Protein AF-A0A7R9EHD2-F1 (afdb_monomer_lite)

Radius of gyration: 23.53 Å; chains: 1; bounding box: 70×41×65 Å

Foldseek 3Di:
DLCPPQQLCACLDPPFRLLDALAVVVCVVCVVVVNNGPNVCCVPPHRRTPLVCLLQQWDNPVQVVCCVVVVDNDDTDRDPVSNVVRVVVSVVSSVVSVVLSVLVVVQLVCLAVQHLDDDPQLPLQAAPDFQKTKFDKDWDAPVRLCVDPQCVVCVVVVVADNSWTWIWIWIDFDPKIKIWIWTHDSSPPVAPIQIWIWIDDPDIDGVVRAVLNVVLRCCLRPVLCSSCVSPPPCCSSNSVSSSVSLSSLSVLLLLLLVVVVVPHDPSNDDDAAEDHQADDPSRYGQSRWDSPPNIYTGGD

Organism: NCBI:txid170555

pLDDT: mean 89.03, std 8.59, range [55.44, 98.5]

Sequence (300 aa):
DLIAPSKLLSGLFAHDLGLDSPNVANNYQLQHLGLNCFSSYISELGVPYIWVQRVAGLDFMGARTAEIMDGKSDSVEPKTSVSQASVESVMRAVRQRLKARIALCKQVQALENGSVVLPHNQRSLFPCKSSSSLSGWQRLTWEEYQAYPHTQPFVREEAVGRGDIFYSMVVSRGTAKLLVLLAVKCDYPCTPSVYCLHLNWNGEHHAGNNDAVRDMEREMNVYWMELVKDLGHGWGSSLLVAQMNKLMSCLDLYLEAAGSTGIAPAEFSRERIFFKPVRGRNRCRPYKFLHVSGGIFTQR

Secondary structure (DSSP, 8-state):
-TT-TTTTTTTSSTT--S-S-SSHHHHHHHHHTT---GGGTHHHH----HHHHHHTT--HHHHHHHHHHH---------HHHHHHHHHHHHHHHHHHHHHHHHHHHHHHHHHTT--PPPGGGGGGS-S----EEEEEEEE-HHHHHHSGGGHHHHHTTSS-TTSEEEEEEEEETTEEEEEEEEE-TTTTSSPPEEEEEEESSSEEETTT-HHHHHHHHHHHTSGGGGTGGGTT-GGGTHHHHHHHHHHHHHHHHHHHHHTTT-S-GGG---S-BS-S-BTTTTB---EEE-STT-EEE--

InterPro domains:
  IPR019163 THO complex, subunit 5 [PF09766] (2-60)
  IPR019163 THO complex, subunit 5 [PTHR13375] (4-298)

Structure (mmCIF, N/CA/C/O backbone):
data_AF-A0A7R9EHD2-F1
#
_entry.id   AF-A0A7R9EHD2-F1
#
loop_
_atom_site.group_PDB
_atom_site.id
_atom_site.type_symbol
_atom_site.label_atom_id
_atom_site.label_alt_id
_atom_site.label_comp_id
_atom_site.label_asym_id
_atom_site.label_entity_id
_atom_site.label_seq_id
_atom_site.pdbx_PDB_ins_code
_atom_site.Cartn_x
_atom_site.Cartn_y
_atom_site.Cartn_z
_atom_site.occupancy
_atom_site.B_iso_or_equiv
_atom_site.auth_seq_id
_atom_site.auth_comp_id
_atom_site.auth_asym_id
_atom_site.auth_atom_id
_atom_site.pdbx_PDB_model_num
ATOM 1 N N . ASP A 1 1 ? -8.914 11.490 4.141 1.00 63.06 1 ASP A N 1
ATOM 2 C CA . ASP A 1 1 ? -9.187 10.122 4.642 1.00 63.06 1 ASP A CA 1
ATOM 3 C C . ASP A 1 1 ? -8.171 9.504 5.588 1.00 63.06 1 ASP A C 1
ATOM 5 O O . ASP A 1 1 ? -8.612 8.851 6.522 1.00 63.06 1 ASP A O 1
ATOM 9 N N . LEU A 1 2 ? -6.853 9.688 5.424 1.00 82.56 2 LEU A N 1
ATOM 10 C CA . LEU A 1 2 ? -5.854 9.062 6.319 1.00 82.56 2 LEU A CA 1
ATOM 11 C C . LEU A 1 2 ? -6.070 9.365 7.815 1.00 82.56 2 LEU A C 1
ATOM 13 O O . LEU A 1 2 ? -5.775 8.535 8.673 1.00 82.56 2 LEU A O 1
ATOM 17 N N . ILE A 1 3 ? -6.610 10.550 8.104 1.00 86.06 3 ILE A N 1
ATOM 18 C CA . ILE A 1 3 ? -6.980 11.028 9.441 1.00 86.06 3 ILE A CA 1
ATOM 19 C C . ILE A 1 3 ? -8.485 11.315 9.567 1.00 86.06 3 ILE A C 1
ATOM 21 O O . ILE A 1 3 ? -8.896 12.062 10.448 1.00 86.06 3 ILE A O 1
ATOM 25 N N . ALA A 1 4 ? -9.314 10.764 8.671 1.00 85.12 4 ALA A N 1
ATOM 26 C CA . ALA A 1 4 ? -10.759 10.960 8.755 1.00 85.12 4 ALA A CA 1
ATOM 27 C C . ALA A 1 4 ? -11.299 10.306 10.040 1.00 85.12 4 ALA A C 1
ATOM 29 O O . ALA A 1 4 ? -11.029 9.118 10.254 1.00 85.12 4 ALA A O 1
ATOM 30 N N . PRO A 1 5 ? -12.078 11.028 10.871 1.00 82.94 5 PRO A N 1
ATOM 31 C CA . PRO A 1 5 ? -12.550 10.516 12.159 1.00 82.94 5 PRO A CA 1
ATOM 32 C C . PRO A 1 5 ? -13.279 9.173 12.052 1.00 82.94 5 PRO A C 1
ATOM 34 O O . PRO A 1 5 ? -13.057 8.284 12.867 1.00 82.94 5 PRO A O 1
ATOM 37 N N . SER A 1 6 ? -14.072 8.993 10.993 1.00 82.50 6 SER A N 1
ATOM 38 C CA . SER A 1 6 ? -14.878 7.791 10.759 1.00 82.50 6 SER A CA 1
ATOM 39 C C . SER A 1 6 ? -14.065 6.518 10.503 1.00 82.50 6 SER A C 1
ATOM 41 O O . SER A 1 6 ? -14.559 5.427 10.762 1.00 82.50 6 SER A O 1
ATOM 43 N N . LYS A 1 7 ? -12.822 6.629 10.014 1.00 83.19 7 LYS A N 1
ATOM 44 C CA . LYS A 1 7 ? -11.990 5.476 9.609 1.00 83.19 7 LYS A CA 1
ATOM 45 C C . LYS A 1 7 ? -10.657 5.378 10.352 1.00 83.19 7 LYS A C 1
ATOM 47 O O . LYS A 1 7 ? -9.921 4.408 10.178 1.00 83.19 7 LYS A O 1
ATOM 52 N N . LEU A 1 8 ? -10.331 6.358 11.194 1.00 89.88 8 LEU A N 1
ATOM 53 C CA . LEU A 1 8 ? -9.036 6.461 11.871 1.00 89.88 8 LEU A CA 1
ATOM 54 C C . LEU A 1 8 ? -8.696 5.219 12.713 1.00 89.88 8 LEU A C 1
ATOM 56 O O . LEU A 1 8 ? -7.561 4.729 12.685 1.00 89.88 8 LEU A O 1
ATOM 60 N N . LEU A 1 9 ? -9.695 4.708 13.436 1.00 92.19 9 LEU A N 1
ATOM 61 C CA . LEU A 1 9 ? -9.568 3.576 14.357 1.00 92.19 9 LEU A CA 1
ATOM 62 C C . LEU A 1 9 ? -10.072 2.251 13.768 1.00 92.19 9 LEU A C 1
ATOM 64 O O . LEU A 1 9 ? -10.056 1.239 14.463 1.00 92.19 9 LEU A O 1
ATOM 68 N N . SER A 1 10 ? -10.459 2.232 12.489 1.00 89.94 10 SER A N 1
ATOM 69 C CA . SER A 1 10 ? -10.877 1.001 11.812 1.00 89.94 10 SER A CA 1
ATOM 70 C C . SER A 1 10 ? -9.731 -0.008 11.791 1.00 89.94 10 SER A C 1
ATOM 72 O O . SER A 1 10 ? -8.587 0.364 11.512 1.00 89.94 10 SER A O 1
ATOM 74 N N . GLY A 1 11 ? -10.017 -1.275 12.100 1.00 89.56 11 GLY A N 1
ATOM 75 C CA . GLY A 1 11 ? -9.007 -2.332 12.130 1.00 89.56 11 GLY A CA 1
ATOM 76 C C . GLY A 1 11 ? -7.915 -2.085 13.170 1.00 89.56 11 GLY A C 1
ATOM 77 O O . GLY A 1 11 ? -6.749 -2.369 12.909 1.00 89.56 11 GLY A O 1
ATOM 78 N N . LEU A 1 12 ? -8.234 -1.453 14.311 1.00 92.88 12 LEU A N 1
ATOM 79 C CA . LEU A 1 12 ? -7.286 -1.289 15.425 1.00 92.88 12 LEU A CA 1
ATOM 80 C C . LEU A 1 12 ? -6.799 -2.646 15.950 1.00 92.88 12 LEU A C 1
ATOM 82 O O . LEU A 1 12 ? -5.623 -2.798 16.275 1.00 92.88 12 LEU A O 1
ATOM 86 N N . PHE A 1 13 ? -7.710 -3.616 15.973 1.00 91.56 13 PHE A N 1
ATOM 87 C CA . PHE A 1 13 ? -7.449 -5.026 16.219 1.00 91.56 13 PHE A CA 1
ATOM 88 C C . PHE A 1 13 ? -7.898 -5.842 15.004 1.00 91.56 13 PHE A C 1
ATOM 90 O O . PHE A 1 13 ? -8.737 -5.393 14.217 1.00 91.56 13 PHE A O 1
ATOM 97 N N . ALA A 1 14 ? -7.321 -7.033 14.843 1.00 86.25 14 ALA A N 1
ATOM 98 C CA . ALA A 1 14 ? -7.655 -7.925 13.739 1.00 86.25 14 ALA A CA 1
ATOM 99 C C . ALA A 1 14 ? -9.161 -8.231 13.720 1.00 86.25 14 ALA A C 1
ATOM 101 O O . ALA A 1 14 ? -9.759 -8.478 14.766 1.00 86.25 14 ALA A O 1
ATOM 102 N N . HIS A 1 15 ? -9.749 -8.211 12.523 1.00 82.81 15 HIS A N 1
ATOM 103 C CA . HIS A 1 15 ? -11.169 -8.489 12.271 1.00 82.81 15 HIS A CA 1
ATOM 104 C C . HIS A 1 15 ? -12.179 -7.525 12.930 1.00 82.81 15 HIS A C 1
ATOM 106 O O . HIS A 1 15 ? -13.378 -7.767 12.848 1.00 82.81 15 HIS A O 1
ATOM 112 N N . ASP A 1 16 ? -11.740 -6.405 13.516 1.00 88.44 16 ASP A N 1
ATOM 113 C CA . ASP A 1 16 ? -12.628 -5.396 14.111 1.00 88.44 16 ASP A CA 1
ATOM 114 C C . ASP A 1 16 ? -12.733 -4.150 13.213 1.00 88.44 16 ASP A C 1
ATOM 116 O O . ASP A 1 16 ? -12.066 -3.127 13.412 1.00 88.44 16 ASP A O 1
ATOM 120 N N . LEU A 1 17 ? -13.550 -4.262 12.161 1.00 86.19 17 LEU A N 1
ATOM 121 C CA . LEU A 1 17 ? -13.869 -3.156 11.246 1.00 86.19 17 LEU A CA 1
ATOM 122 C C . LEU A 1 17 ? -15.064 -2.319 11.723 1.00 86.19 17 LEU A C 1
ATOM 124 O O . LEU A 1 17 ? -15.327 -1.262 11.155 1.00 86.19 17 LEU A O 1
ATOM 128 N N . GLY A 1 18 ? -15.780 -2.789 12.751 1.00 86.81 18 GLY A N 1
ATOM 129 C CA . GLY A 1 18 ? -16.959 -2.118 13.293 1.00 86.81 18 GLY A CA 1
ATOM 130 C C . GLY A 1 18 ? -18.134 -2.020 12.316 1.00 86.81 18 GLY A C 1
ATOM 131 O O . GLY A 1 18 ? -18.920 -1.086 12.408 1.00 86.81 18 GLY A O 1
ATOM 132 N N . LEU A 1 19 ? -18.239 -2.946 11.359 1.00 84.50 19 LEU A N 1
ATOM 133 C CA . LEU A 1 19 ? -19.345 -2.989 10.393 1.00 84.50 19 LEU A CA 1
ATOM 134 C C . LEU A 1 19 ? -20.565 -3.754 10.920 1.00 84.50 19 LEU A C 1
ATOM 136 O O . LEU A 1 19 ? -21.682 -3.484 10.487 1.00 84.50 19 LEU A O 1
ATOM 140 N N . ASP A 1 20 ? -20.345 -4.654 11.877 1.00 84.56 20 ASP A N 1
ATOM 141 C CA . ASP A 1 20 ? -21.358 -5.531 12.453 1.00 84.56 20 ASP A CA 1
ATOM 142 C C . ASP A 1 20 ? -21.569 -5.229 13.938 1.00 84.56 20 ASP A C 1
ATOM 144 O O . ASP A 1 20 ? -20.685 -4.707 14.623 1.00 84.56 20 ASP A O 1
ATOM 148 N N . SER A 1 21 ? -22.744 -5.589 14.458 1.00 86.56 21 SER A N 1
ATOM 149 C CA . SER A 1 21 ? -23.018 -5.462 15.886 1.00 86.56 21 SER A CA 1
ATOM 150 C C . SER A 1 21 ? -22.242 -6.518 16.691 1.00 86.56 21 SER A C 1
ATOM 152 O O . SER A 1 21 ? -22.378 -7.709 16.401 1.00 86.56 21 SER A O 1
ATOM 154 N N . PRO A 1 22 ? -21.494 -6.137 17.748 1.00 86.38 22 PRO A N 1
ATOM 155 C CA . PRO A 1 22 ? -20.817 -7.097 18.626 1.00 86.38 22 PRO A CA 1
ATOM 156 C C . PRO A 1 22 ? -21.773 -8.064 19.339 1.00 86.38 22 PRO A C 1
ATOM 158 O O . PRO A 1 22 ? -21.386 -9.178 19.687 1.00 86.38 22 PRO A O 1
ATOM 161 N N . ASN A 1 23 ? -23.023 -7.642 19.558 1.00 86.56 23 ASN A N 1
ATOM 162 C CA . ASN A 1 23 ? -24.074 -8.480 20.114 1.00 86.56 23 ASN A CA 1
ATOM 163 C C . ASN A 1 23 ? -24.963 -9.024 18.991 1.00 86.56 23 ASN A C 1
ATOM 165 O O . ASN A 1 23 ? -25.725 -8.284 18.370 1.00 86.56 23 ASN A O 1
ATOM 169 N N . VAL A 1 24 ? -24.932 -10.337 18.777 1.00 79.88 24 VAL A N 1
ATOM 170 C CA . VAL A 1 24 ? -25.720 -10.978 17.715 1.00 79.88 24 VAL A CA 1
ATOM 171 C C . VAL A 1 24 ? -27.225 -10.933 17.979 1.00 79.88 24 VAL A C 1
ATOM 173 O O . VAL A 1 24 ? -27.994 -10.955 17.020 1.00 79.88 24 VAL A O 1
ATOM 176 N N . ALA A 1 25 ? -27.670 -10.777 19.231 1.00 82.25 25 ALA A N 1
ATOM 177 C CA . ALA A 1 25 ? -29.088 -10.565 19.528 1.00 82.25 25 ALA A CA 1
ATOM 178 C C . ALA A 1 25 ? -29.636 -9.297 18.847 1.00 82.25 25 ALA A C 1
ATOM 180 O O . ALA A 1 25 ? -30.787 -9.284 18.407 1.00 82.25 25 ALA A O 1
ATOM 181 N N . ASN A 1 26 ? -28.796 -8.270 18.665 1.00 84.56 26 ASN A N 1
ATOM 182 C CA . ASN A 1 26 ? -29.194 -7.040 17.985 1.00 84.56 26 ASN A CA 1
ATOM 183 C C . ASN A 1 26 ? -29.557 -7.298 16.520 1.00 84.56 26 ASN A C 1
ATOM 185 O O . ASN A 1 26 ? -30.489 -6.680 16.021 1.00 84.56 26 ASN A O 1
ATOM 189 N N . ASN A 1 27 ? -28.889 -8.234 15.834 1.00 81.44 27 ASN A N 1
ATOM 190 C CA . ASN A 1 27 ? -29.231 -8.560 14.445 1.00 81.44 27 ASN A CA 1
ATOM 191 C C . ASN A 1 27 ? -30.672 -9.080 14.339 1.00 81.44 27 ASN A C 1
ATOM 193 O O . ASN A 1 27 ? -31.413 -8.650 13.460 1.00 81.44 27 ASN A O 1
ATOM 197 N N . TYR A 1 28 ? -31.093 -9.939 15.272 1.00 82.25 28 TYR A N 1
ATOM 198 C CA . TYR A 1 28 ? -32.465 -10.451 15.317 1.00 82.25 28 TYR A CA 1
ATOM 199 C C . TYR A 1 28 ? -33.479 -9.365 15.691 1.00 82.25 28 TYR A C 1
ATOM 201 O O . TYR A 1 28 ? -34.537 -9.272 15.072 1.00 82.25 28 TYR A O 1
ATOM 209 N N . GLN A 1 29 ? -33.157 -8.519 16.672 1.00 84.75 29 GLN A N 1
ATOM 210 C CA . GLN A 1 29 ? -34.034 -7.421 17.093 1.00 84.75 29 GLN A CA 1
ATOM 211 C C . GLN A 1 29 ? -34.236 -6.386 15.979 1.00 84.75 29 GLN A C 1
ATOM 213 O O . GLN A 1 29 ? -35.358 -5.949 15.737 1.00 84.75 29 GLN A O 1
ATOM 218 N N . LEU A 1 30 ? -33.166 -6.029 15.267 1.00 83.88 30 LEU A N 1
ATOM 219 C CA . LEU A 1 30 ? -33.219 -5.096 14.143 1.00 83.88 30 LEU A CA 1
ATOM 220 C C . LEU A 1 30 ? -34.047 -5.664 12.988 1.00 83.88 30 LEU A C 1
ATOM 222 O O . LEU A 1 30 ? -34.927 -4.973 12.482 1.00 83.88 30 LEU A O 1
ATOM 226 N N . GLN A 1 31 ? -33.844 -6.939 12.638 1.00 84.19 31 GLN A N 1
ATOM 227 C CA . GLN A 1 31 ? -34.661 -7.621 11.629 1.00 84.19 31 GLN A CA 1
ATOM 228 C C . GLN A 1 31 ? -36.142 -7.668 12.020 1.00 84.19 31 GLN A C 1
ATOM 230 O O . GLN A 1 31 ? -37.002 -7.415 11.180 1.00 84.19 31 GLN A O 1
ATOM 235 N N . HIS A 1 32 ? -36.451 -7.934 13.293 1.00 84.31 32 HIS A N 1
ATOM 236 C CA . HIS A 1 32 ? -37.829 -7.942 13.787 1.00 84.31 32 HIS A CA 1
ATOM 237 C C . HIS A 1 32 ? -38.514 -6.573 13.649 1.00 84.31 32 HIS A C 1
ATOM 239 O O . HIS A 1 32 ? -39.709 -6.501 13.378 1.00 84.31 32 HIS A O 1
ATOM 245 N N . LEU A 1 33 ? -37.751 -5.486 13.785 1.00 85.12 33 LEU A N 1
ATOM 246 C CA . LEU A 1 33 ? -38.221 -4.109 13.612 1.00 85.12 33 LEU A CA 1
ATOM 247 C C . LEU A 1 33 ? -38.185 -3.625 12.148 1.00 85.12 33 LEU A C 1
ATOM 249 O O . LEU A 1 33 ? -38.472 -2.458 11.887 1.00 85.12 33 LEU A O 1
ATOM 253 N N . GLY A 1 34 ? -37.827 -4.488 11.189 1.00 82.75 34 GLY A N 1
ATOM 254 C CA . GLY A 1 34 ? -37.701 -4.135 9.769 1.00 82.75 34 GLY A CA 1
ATOM 255 C C . GLY A 1 34 ? -36.472 -3.277 9.433 1.00 82.75 34 GLY A C 1
ATOM 256 O O . GLY A 1 34 ? -36.389 -2.706 8.345 1.00 82.75 34 GLY A O 1
ATOM 257 N N . LEU A 1 35 ? -35.511 -3.171 10.355 1.00 80.00 35 LEU A N 1
ATOM 258 C CA . LEU A 1 35 ? -34.263 -2.430 10.189 1.00 80.00 35 LEU A CA 1
ATOM 259 C C . LEU A 1 35 ? -33.201 -3.376 9.622 1.00 80.00 35 LEU A C 1
ATOM 261 O O . LEU A 1 35 ? -32.475 -4.054 10.343 1.00 80.00 35 LEU A O 1
ATOM 265 N N . ASN A 1 36 ? -33.126 -3.449 8.296 1.00 69.25 36 ASN A N 1
ATOM 266 C CA . ASN A 1 36 ? -32.389 -4.527 7.628 1.00 69.25 36 ASN A CA 1
ATOM 267 C C . ASN A 1 36 ? -30.876 -4.283 7.505 1.00 69.25 36 ASN A C 1
ATOM 269 O O . ASN A 1 36 ? -30.133 -5.212 7.198 1.00 69.25 36 ASN A O 1
ATOM 273 N N . CYS A 1 37 ? -30.401 -3.048 7.703 1.00 70.12 37 CYS A N 1
ATOM 274 C CA . CYS A 1 37 ? -29.012 -2.685 7.430 1.00 70.12 37 CYS A CA 1
ATOM 275 C C . CYS A 1 37 ? -28.394 -1.920 8.604 1.00 70.12 37 CYS A C 1
ATOM 277 O O . CYS A 1 37 ? -28.513 -0.706 8.697 1.00 70.12 37 CYS A O 1
ATOM 279 N N . PHE A 1 38 ? -27.692 -2.619 9.499 1.00 75.88 38 PHE A N 1
ATOM 280 C CA . PHE A 1 38 ? -27.007 -1.982 10.631 1.00 75.88 38 PHE A CA 1
ATOM 281 C C . PHE A 1 38 ? -26.033 -0.875 10.179 1.00 75.88 38 PHE A C 1
ATOM 283 O O . PHE A 1 38 ? -25.945 0.186 10.799 1.00 75.88 38 PHE A O 1
ATOM 290 N N . SER A 1 39 ? -25.357 -1.077 9.042 1.00 75.31 39 SER A N 1
ATOM 291 C CA . SER A 1 39 ? -24.365 -0.134 8.529 1.00 75.31 39 SER A CA 1
ATOM 292 C C . SER A 1 39 ? -24.917 1.239 8.143 1.00 75.31 39 SER A C 1
ATOM 294 O O . SER A 1 39 ? -24.139 2.190 8.114 1.00 75.31 39 SER A O 1
ATOM 296 N N . SER A 1 40 ? -26.224 1.384 7.878 1.00 79.44 40 SER A N 1
ATOM 297 C CA . SER A 1 40 ? -26.805 2.703 7.579 1.00 79.44 40 SER A CA 1
ATOM 298 C C . SER A 1 40 ? -26.813 3.636 8.791 1.00 79.44 40 SER A C 1
ATOM 300 O O . SER A 1 40 ? -26.826 4.847 8.615 1.00 79.44 40 SER A O 1
ATOM 302 N N . TYR A 1 41 ? -26.762 3.092 10.010 1.00 82.19 41 TYR A N 1
ATOM 303 C CA . TYR A 1 41 ? -26.805 3.877 11.247 1.00 82.19 41 TYR A CA 1
ATOM 304 C C . TYR A 1 41 ? -25.418 4.241 11.784 1.00 82.19 41 TYR A C 1
ATOM 306 O O . TYR A 1 41 ? -25.295 5.122 12.633 1.00 82.19 41 TYR A O 1
ATOM 314 N N . ILE A 1 42 ? -24.358 3.604 11.277 1.00 85.00 42 ILE A N 1
ATOM 315 C CA . ILE A 1 42 ? -22.981 3.815 11.750 1.00 85.00 42 ILE A CA 1
ATOM 316 C C . ILE A 1 42 ? -22.535 5.270 11.560 1.00 85.00 42 ILE A C 1
ATOM 318 O O . ILE A 1 42 ? -21.832 5.819 12.408 1.00 85.00 42 ILE A O 1
ATOM 322 N N . SER A 1 43 ? -22.939 5.915 10.461 1.00 81.25 43 SER A N 1
ATOM 323 C CA . SER A 1 43 ? -22.581 7.313 10.193 1.00 81.25 43 SER A CA 1
ATOM 324 C C . SER A 1 43 ? -23.192 8.298 11.189 1.00 81.25 43 SER A C 1
ATOM 326 O O . SER A 1 43 ? -22.620 9.365 11.389 1.00 81.25 43 SER A O 1
ATOM 328 N N . GLU A 1 44 ? -24.324 7.948 11.803 1.00 85.31 44 GLU A N 1
ATOM 329 C CA . GLU A 1 44 ? -25.059 8.814 12.732 1.00 85.31 44 GLU A CA 1
ATOM 330 C C . GLU A 1 44 ? -24.726 8.503 14.195 1.00 85.31 44 GLU A C 1
ATOM 332 O O . GLU A 1 44 ? -24.489 9.411 14.987 1.00 85.31 44 GLU A O 1
ATOM 337 N N . LEU A 1 45 ? -24.683 7.216 14.551 1.00 87.19 45 LEU A N 1
ATOM 338 C CA . LEU A 1 45 ? -24.543 6.750 15.935 1.00 87.19 45 LEU A CA 1
ATOM 339 C C . LEU A 1 45 ? -23.094 6.447 16.333 1.00 87.19 45 LEU A C 1
ATOM 341 O O . LEU A 1 45 ? -22.776 6.369 17.520 1.00 87.19 45 LEU A O 1
ATOM 345 N N . GLY A 1 46 ? -22.210 6.280 15.351 1.00 88.00 46 GLY A N 1
ATOM 346 C CA . GLY A 1 46 ? -20.827 5.879 15.556 1.00 88.00 46 GLY A CA 1
ATOM 347 C C . GLY A 1 46 ? -20.581 4.394 15.297 1.00 88.00 46 GLY A C 1
ATOM 348 O O . GLY A 1 46 ? -21.474 3.611 14.976 1.00 88.00 46 GLY A O 1
ATOM 349 N N . VAL A 1 47 ? -19.308 4.016 15.405 1.00 90.06 47 VAL A N 1
ATOM 350 C CA . VAL A 1 47 ? -18.818 2.696 15.000 1.00 90.06 47 VAL A CA 1
ATOM 351 C C . VAL A 1 47 ? -18.739 1.764 16.220 1.00 90.06 47 VAL A C 1
ATOM 353 O O . VAL A 1 47 ? -17.989 2.066 17.154 1.00 90.06 47 VAL A O 1
ATOM 356 N N . PRO A 1 48 ? -19.465 0.631 16.246 1.00 91.06 48 PRO A N 1
ATOM 357 C CA . PRO A 1 48 ? -19.559 -0.249 17.414 1.00 91.06 48 PRO A CA 1
ATOM 358 C C . PRO A 1 48 ? -18.377 -1.224 17.515 1.00 91.06 48 PRO A C 1
ATOM 360 O O . PRO A 1 48 ? -18.557 -2.440 17.491 1.00 91.06 48 PRO A O 1
ATOM 363 N N . TYR A 1 49 ? -17.153 -0.718 17.628 1.00 92.12 49 TYR A N 1
ATOM 364 C CA . TYR A 1 49 ? -15.988 -1.596 17.726 1.00 92.12 49 TYR A CA 1
ATOM 365 C C . TYR A 1 49 ? -16.063 -2.531 18.940 1.00 92.12 49 TYR A C 1
ATOM 367 O O . TYR A 1 49 ? -16.456 -2.124 20.040 1.00 92.12 49 TYR A O 1
ATOM 375 N N . ILE A 1 50 ? -15.599 -3.767 18.767 1.00 92.25 50 ILE A N 1
ATOM 376 C CA . ILE A 1 50 ? -15.556 -4.777 19.833 1.00 92.25 50 ILE A CA 1
ATOM 377 C C . ILE A 1 50 ? -14.665 -4.293 20.981 1.00 92.25 50 ILE A C 1
ATOM 379 O O . ILE A 1 50 ? -15.011 -4.442 22.156 1.00 92.25 50 ILE A O 1
ATOM 383 N N . TRP A 1 51 ? -13.528 -3.666 20.666 1.00 93.69 51 TRP A N 1
ATOM 384 C CA . TRP A 1 51 ? -12.612 -3.169 21.696 1.00 93.69 51 TRP A CA 1
ATOM 385 C C . TRP A 1 51 ? -13.227 -2.070 22.576 1.00 93.69 51 TRP A C 1
ATOM 387 O O . TRP A 1 51 ? -12.878 -1.986 23.753 1.00 93.69 51 TRP A O 1
ATOM 397 N N . VAL A 1 52 ? -14.164 -1.266 22.055 1.00 94.69 52 VAL A N 1
ATOM 398 C CA . VAL A 1 52 ? -14.867 -0.232 22.841 1.00 94.69 52 VAL A CA 1
ATOM 399 C C . VAL A 1 52 ? -15.744 -0.888 23.901 1.00 94.69 52 VAL A C 1
ATOM 401 O O . VAL A 1 52 ? -15.721 -0.477 25.059 1.00 94.69 52 VAL A O 1
ATOM 404 N N . GLN A 1 53 ? -16.460 -1.952 23.524 1.00 93.56 53 GLN A N 1
ATOM 405 C CA . GLN A 1 53 ? -17.310 -2.711 24.444 1.00 93.56 53 GLN A CA 1
ATOM 406 C C . GLN A 1 53 ? -16.484 -3.289 25.598 1.00 93.56 53 GLN A C 1
ATOM 408 O O . GLN A 1 53 ? -16.844 -3.134 26.763 1.00 93.56 53 GLN A O 1
ATOM 413 N N . ARG A 1 54 ? -15.311 -3.855 25.287 1.00 93.38 54 ARG A N 1
ATOM 414 C CA . ARG A 1 54 ? -14.400 -4.413 26.298 1.00 93.38 54 ARG A CA 1
ATOM 415 C C . ARG A 1 5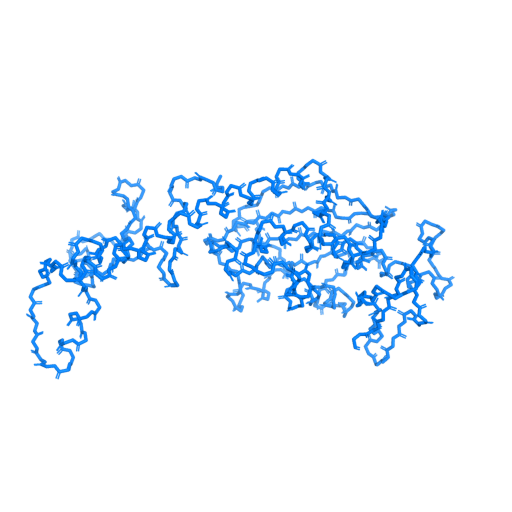4 ? -13.853 -3.353 27.248 1.00 93.38 54 ARG A C 1
ATOM 417 O O . ARG A 1 54 ? -13.798 -3.594 28.450 1.00 93.38 54 ARG A O 1
ATOM 424 N N . VAL A 1 55 ? -13.516 -2.166 26.741 1.00 95.06 55 VAL A N 1
ATOM 425 C CA . VAL A 1 55 ? -13.124 -1.026 27.589 1.00 95.06 55 VAL A CA 1
ATOM 426 C C . VAL A 1 55 ? -14.263 -0.613 28.523 1.00 95.06 55 VAL A C 1
ATOM 428 O O . VAL A 1 55 ? -14.005 -0.292 29.682 1.00 95.06 55 VAL A O 1
ATOM 431 N N . ALA A 1 56 ? -15.514 -0.686 28.066 1.00 94.50 56 ALA A N 1
ATOM 432 C CA . ALA A 1 56 ? -16.700 -0.452 28.891 1.00 94.50 56 ALA A CA 1
ATOM 433 C C . ALA A 1 56 ? -17.041 -1.621 29.843 1.00 94.50 56 ALA A C 1
ATOM 435 O O . ALA A 1 56 ? -17.991 -1.527 30.614 1.00 94.50 56 ALA A O 1
ATOM 436 N N . GLY A 1 57 ? -16.270 -2.714 29.819 1.00 94.06 57 GLY A N 1
ATOM 437 C CA . GLY A 1 57 ? -16.463 -3.888 30.671 1.00 94.06 57 GLY A CA 1
ATOM 438 C C . GLY A 1 57 ? -17.404 -4.950 30.097 1.00 94.06 57 GLY A C 1
ATOM 439 O O . GLY A 1 57 ? -17.662 -5.942 30.772 1.00 94.06 57 GLY A O 1
ATOM 440 N N . LEU A 1 58 ? -17.904 -4.775 28.873 1.00 92.75 58 LEU A N 1
ATOM 441 C CA . LEU A 1 58 ? -18.783 -5.728 28.198 1.00 92.75 58 LEU A CA 1
ATOM 442 C C . LEU A 1 58 ? -17.961 -6.751 27.402 1.00 92.75 58 LEU A C 1
ATOM 444 O O . LEU A 1 58 ? -17.079 -6.386 26.622 1.00 92.75 58 LEU A O 1
ATOM 448 N N . ASP A 1 59 ? -18.276 -8.037 27.561 1.00 89.56 59 ASP A N 1
ATOM 449 C CA . ASP A 1 59 ? -17.621 -9.133 26.837 1.00 89.56 59 ASP A CA 1
ATOM 450 C C . ASP A 1 59 ? -18.640 -10.101 26.223 1.00 89.56 59 ASP A C 1
ATOM 452 O O . ASP A 1 59 ? -18.979 -11.142 26.786 1.00 89.56 59 ASP A O 1
ATOM 456 N N . PHE A 1 60 ? -19.123 -9.746 25.032 1.00 85.62 60 PHE A N 1
ATOM 457 C CA . PHE A 1 60 ? -20.081 -10.556 24.276 1.00 85.62 60 PHE A CA 1
ATOM 458 C C . PHE A 1 60 ? -19.476 -11.867 23.740 1.00 85.62 60 PHE A C 1
ATOM 460 O O . PHE A 1 60 ? -20.196 -12.846 23.550 1.00 85.62 60 PHE A O 1
ATOM 467 N N . MET A 1 61 ? -18.158 -11.915 23.514 1.00 79.06 61 MET A N 1
ATOM 468 C CA . MET A 1 61 ? -17.479 -13.114 23.003 1.00 79.06 61 MET A CA 1
ATOM 469 C C . MET A 1 61 ? -17.241 -14.135 24.118 1.00 79.06 61 MET A C 1
ATOM 471 O O . MET A 1 61 ? -17.487 -15.330 23.930 1.00 79.06 61 MET A O 1
ATOM 475 N N . GLY A 1 62 ? -16.813 -13.664 25.292 1.00 78.81 62 GLY A N 1
ATOM 476 C CA . GLY A 1 62 ? -16.698 -14.491 26.489 1.00 78.81 62 GLY A CA 1
ATOM 477 C C . GLY A 1 62 ? -18.052 -15.052 26.922 1.00 78.81 62 GLY A C 1
ATOM 478 O O . GLY A 1 62 ? -18.149 -16.246 27.193 1.00 78.81 62 GLY A O 1
ATOM 479 N N . ALA A 1 63 ? -19.107 -14.229 26.888 1.00 77.12 63 ALA A N 1
ATOM 480 C CA . ALA A 1 63 ? -20.469 -14.662 27.206 1.00 77.12 63 ALA A CA 1
ATOM 481 C C . ALA A 1 63 ? -20.954 -15.794 26.285 1.00 77.12 63 ALA A C 1
ATOM 483 O O . ALA A 1 63 ? -21.383 -16.832 26.775 1.00 77.12 63 ALA A O 1
ATOM 484 N N . ARG A 1 64 ? -20.772 -15.664 24.964 1.00 75.44 64 ARG A N 1
ATOM 485 C CA . ARG A 1 64 ? -21.083 -16.740 24.003 1.00 75.44 64 ARG A CA 1
ATOM 486 C C . ARG A 1 64 ? -20.324 -18.033 24.270 1.00 75.44 64 ARG A C 1
ATOM 488 O O . ARG A 1 64 ? -20.864 -19.122 24.114 1.00 75.44 64 ARG A O 1
ATOM 495 N N . THR A 1 65 ? -19.052 -17.920 24.637 1.00 76.56 65 THR A N 1
ATOM 496 C CA . THR A 1 65 ? -18.232 -19.100 24.934 1.00 76.56 65 THR A CA 1
ATOM 497 C C . THR A 1 65 ? -18.752 -19.813 26.184 1.00 76.56 65 THR A C 1
ATOM 499 O O . THR A 1 65 ? -18.873 -21.035 26.178 1.00 76.56 65 THR A O 1
ATOM 502 N N . ALA A 1 66 ? -19.132 -19.056 27.217 1.00 74.50 66 ALA A N 1
ATOM 503 C CA . ALA A 1 66 ? -19.738 -19.594 28.432 1.00 74.50 66 ALA A CA 1
ATOM 504 C C . ALA A 1 66 ? -21.134 -20.194 28.177 1.00 74.50 66 ALA A C 1
ATOM 506 O O . ALA A 1 66 ? -21.450 -21.244 28.722 1.00 74.50 66 ALA A O 1
ATOM 507 N N . GLU A 1 67 ? -21.943 -19.595 27.299 1.00 76.19 67 GLU A N 1
ATOM 508 C CA . GLU A 1 67 ? -23.229 -20.163 26.868 1.00 76.19 67 GLU A CA 1
ATOM 509 C C . GLU A 1 67 ? -23.059 -21.543 26.224 1.00 76.19 67 GLU A C 1
ATOM 511 O O . GLU A 1 67 ? -23.784 -22.477 26.558 1.00 76.19 67 GLU A O 1
ATOM 516 N N . ILE A 1 68 ? -22.083 -21.686 25.321 1.00 77.81 68 ILE A N 1
ATOM 517 C CA . ILE A 1 68 ? -21.821 -22.945 24.612 1.00 77.81 68 ILE A CA 1
ATOM 518 C C . ILE A 1 68 ? -21.259 -24.017 25.558 1.00 77.81 68 ILE A C 1
ATOM 520 O O . ILE A 1 68 ? -21.604 -25.189 25.415 1.00 77.81 68 ILE A O 1
ATOM 524 N N . MET A 1 69 ? -20.381 -23.640 26.494 1.00 79.38 69 MET A N 1
ATOM 525 C CA . MET A 1 69 ? -19.692 -24.592 27.377 1.00 79.38 69 MET A CA 1
ATOM 526 C C . MET A 1 69 ? -20.497 -24.956 28.630 1.00 79.38 69 MET A C 1
ATOM 528 O O . MET A 1 69 ? -20.558 -26.129 28.989 1.00 79.38 69 MET A O 1
ATOM 532 N N . ASP A 1 70 ? -21.132 -23.972 29.266 1.00 78.56 70 ASP A N 1
ATOM 533 C CA . ASP A 1 70 ? -21.775 -24.115 30.578 1.00 78.56 70 ASP A CA 1
ATOM 534 C C . ASP A 1 70 ? -23.311 -24.034 30.505 1.00 78.56 70 ASP A C 1
ATOM 536 O O . ASP A 1 70 ? -23.987 -24.148 31.530 1.00 78.56 70 ASP A O 1
ATOM 540 N N . GLY A 1 71 ? -23.888 -23.810 29.315 1.00 67.31 71 GLY A N 1
ATOM 541 C CA . GLY A 1 71 ? -25.340 -23.721 29.108 1.00 67.31 71 GLY A CA 1
ATOM 542 C C . GLY A 1 71 ? -26.003 -22.511 29.777 1.00 67.31 71 GLY A C 1
ATOM 543 O O . GLY A 1 71 ? -27.229 -22.462 29.877 1.00 67.31 71 GLY A O 1
ATOM 544 N N . LYS A 1 72 ? -25.216 -21.544 30.263 1.00 60.62 72 LYS A N 1
ATOM 545 C CA . LYS A 1 72 ? -25.710 -20.342 30.945 1.00 60.62 72 LYS A CA 1
ATOM 546 C C . LYS A 1 72 ? -25.817 -19.168 29.981 1.00 60.62 72 LYS A C 1
ATOM 548 O O . LYS A 1 72 ? -24.794 -18.616 29.590 1.00 60.62 72 LYS A O 1
ATOM 553 N N . SER A 1 73 ? -27.043 -18.747 29.667 1.00 62.84 73 SER A N 1
ATOM 554 C CA . SER A 1 73 ? -27.306 -17.451 29.030 1.00 62.84 73 SER A CA 1
ATOM 555 C C . SER A 1 73 ? -27.462 -16.367 30.096 1.00 62.84 73 SER A C 1
ATOM 557 O O . SER A 1 73 ? -28.577 -15.986 30.462 1.00 62.84 73 SER A O 1
ATOM 559 N N . ASP A 1 74 ? -26.344 -15.893 30.638 1.00 60.47 74 ASP A N 1
ATOM 560 C CA . ASP A 1 74 ? -26.373 -14.700 31.482 1.00 60.47 74 ASP A CA 1
ATOM 561 C C . ASP A 1 74 ? -26.439 -13.455 30.593 1.00 60.47 74 ASP A C 1
ATOM 563 O O . ASP A 1 74 ? -25.713 -13.329 29.602 1.00 60.47 74 ASP A O 1
ATOM 567 N N . SER A 1 75 ? -27.298 -12.501 30.959 1.00 73.56 75 SER A N 1
ATOM 568 C CA . SER A 1 75 ? -27.266 -11.169 30.357 1.00 73.56 75 SER A CA 1
ATOM 569 C C . SER A 1 75 ? -25.866 -10.575 30.514 1.00 73.56 75 SER A C 1
ATOM 571 O O . SER A 1 75 ? -25.292 -10.605 31.603 1.00 73.56 75 SER A O 1
ATOM 573 N N . VAL A 1 76 ? -25.301 -10.031 29.433 1.00 82.75 76 VAL A N 1
ATOM 574 C CA . VAL A 1 76 ? -23.946 -9.465 29.469 1.00 82.75 76 VAL A CA 1
ATOM 575 C C . VAL A 1 76 ? -23.943 -8.192 30.309 1.00 82.75 76 VAL A C 1
ATOM 577 O O . VAL A 1 76 ? -24.376 -7.135 29.854 1.00 82.75 76 VAL A O 1
ATOM 580 N N . GLU A 1 77 ? -23.427 -8.296 31.530 1.00 86.81 77 GLU A N 1
ATOM 581 C CA . GLU A 1 77 ? -23.248 -7.162 32.434 1.00 86.81 77 GLU A CA 1
ATOM 582 C C . GLU A 1 77 ? -21.820 -6.589 32.369 1.00 86.81 77 GLU A C 1
ATOM 584 O O . GLU A 1 77 ? -20.858 -7.345 32.176 1.00 86.81 77 GLU A O 1
ATOM 589 N N . PRO A 1 78 ? -21.645 -5.266 32.557 1.00 90.69 78 PRO A N 1
ATOM 590 C CA . PRO A 1 78 ? -20.328 -4.645 32.639 1.00 90.69 78 PRO A CA 1
ATOM 591 C C . PRO A 1 78 ? -19.496 -5.185 33.811 1.00 90.69 78 PRO A C 1
ATOM 593 O O . PRO A 1 78 ? -19.902 -5.117 34.969 1.00 90.69 78 PRO A O 1
ATOM 596 N N . LYS A 1 79 ? -18.283 -5.667 33.524 1.00 92.50 79 LYS A N 1
ATOM 597 C CA . LYS A 1 79 ? -17.328 -6.178 34.517 1.00 92.50 79 LYS A CA 1
ATOM 598 C C . LYS A 1 79 ? -16.074 -5.308 34.571 1.00 92.50 79 LYS A C 1
ATOM 600 O O . LYS A 1 79 ? -15.353 -5.169 33.580 1.00 92.50 79 LYS A O 1
ATOM 605 N N . THR A 1 80 ? -15.742 -4.798 35.759 1.00 92.81 80 THR A N 1
ATOM 606 C CA . THR A 1 80 ? -14.533 -3.980 35.989 1.00 92.81 80 THR A CA 1
ATOM 607 C C . THR A 1 80 ? -13.248 -4.706 35.585 1.00 92.81 80 THR A C 1
ATOM 609 O O . THR A 1 80 ? -12.343 -4.087 35.032 1.00 92.81 80 THR A O 1
ATOM 612 N N . SER A 1 81 ? -13.176 -6.023 35.792 1.00 92.88 81 SER A N 1
ATOM 613 C CA . SER A 1 81 ? -12.018 -6.842 35.413 1.00 92.88 81 SER A CA 1
ATOM 614 C C . SER A 1 81 ? -11.765 -6.861 33.900 1.00 92.88 81 SER A C 1
ATOM 616 O O . SER A 1 81 ? -10.613 -6.788 33.475 1.00 92.88 81 SER A O 1
ATOM 618 N N . VAL A 1 82 ? -12.822 -6.894 33.078 1.00 91.38 82 VAL A N 1
ATOM 619 C CA . VAL A 1 82 ? -12.725 -6.859 31.605 1.00 91.38 82 VAL A CA 1
ATOM 620 C C . VAL A 1 82 ? -12.194 -5.503 31.134 1.00 91.38 82 VAL A C 1
ATOM 622 O O . VAL A 1 82 ? -11.310 -5.438 30.274 1.00 91.38 82 VAL A O 1
ATOM 625 N N . SER A 1 83 ? -12.688 -4.421 31.740 1.00 93.81 83 SER A N 1
ATOM 626 C CA . SER A 1 83 ? -12.202 -3.067 31.466 1.00 93.81 83 SER A CA 1
ATOM 627 C C . SER A 1 83 ? -10.720 -2.929 31.835 1.00 93.81 83 SER A C 1
ATOM 629 O O . SER A 1 83 ? -9.893 -2.614 30.979 1.00 93.81 83 SER A O 1
ATOM 631 N N . GLN A 1 84 ? -10.347 -3.270 33.073 1.00 93.25 84 GLN A N 1
ATOM 632 C CA . GLN A 1 84 ? -8.964 -3.171 33.556 1.00 93.25 84 GLN A CA 1
ATOM 633 C C . GLN A 1 84 ? -7.978 -3.987 32.710 1.00 93.25 84 GLN A C 1
ATOM 635 O O . GLN A 1 84 ? -6.882 -3.510 32.422 1.00 93.25 84 GLN A O 1
ATOM 640 N N . ALA A 1 85 ? -8.376 -5.179 32.257 1.00 92.31 85 ALA A N 1
ATOM 641 C CA . ALA A 1 85 ? -7.538 -6.027 31.412 1.00 92.31 85 ALA A CA 1
ATOM 642 C C . ALA A 1 85 ? -7.335 -5.478 29.985 1.00 92.31 85 ALA A C 1
ATOM 644 O O . ALA A 1 85 ? -6.367 -5.847 29.320 1.00 92.31 85 ALA A O 1
ATOM 645 N N . SER A 1 86 ? -8.233 -4.622 29.484 1.00 93.75 86 SER A N 1
ATOM 646 C CA . SER A 1 86 ? -8.209 -4.150 28.092 1.00 93.75 86 SER A CA 1
ATOM 647 C C . SER A 1 86 ? -7.661 -2.729 27.931 1.00 93.75 86 SER A C 1
ATOM 649 O O . SER A 1 86 ? -6.922 -2.479 26.973 1.00 93.75 86 SER A O 1
ATOM 651 N N . VAL A 1 87 ? -7.952 -1.819 28.870 1.00 94.88 87 VAL A N 1
ATOM 652 C CA . VAL A 1 87 ? -7.677 -0.372 28.758 1.00 94.88 87 VAL A CA 1
ATOM 653 C C . VAL A 1 87 ? -6.229 -0.062 28.376 1.00 94.88 87 VAL A C 1
ATOM 655 O O . VAL A 1 87 ? -6.001 0.699 27.436 1.00 94.88 87 VAL A O 1
ATOM 658 N N . GLU A 1 88 ? -5.238 -0.655 29.048 1.00 95.19 88 GLU A N 1
ATOM 659 C CA . GLU A 1 88 ? -3.825 -0.357 28.767 1.00 95.19 88 GLU A CA 1
ATOM 660 C C . GLU A 1 88 ? -3.443 -0.719 27.322 1.00 95.19 88 GLU A C 1
ATOM 662 O O . GLU A 1 88 ? -2.838 0.085 26.602 1.00 95.19 88 GLU A O 1
ATOM 667 N N . SER A 1 89 ? -3.833 -1.918 26.882 1.00 95.12 89 SER A N 1
ATOM 668 C CA . SER A 1 89 ? -3.527 -2.424 25.542 1.00 95.12 89 SER A CA 1
ATOM 669 C C . SER A 1 89 ? -4.195 -1.584 24.449 1.00 95.12 89 SER A C 1
ATOM 671 O O . SER A 1 89 ? -3.540 -1.208 23.474 1.00 95.12 89 SER A O 1
ATOM 673 N N . VAL A 1 90 ? -5.460 -1.199 24.654 1.00 96.38 90 VAL A N 1
ATOM 674 C CA . VAL A 1 90 ? -6.232 -0.360 23.731 1.00 96.38 90 VAL A CA 1
ATOM 675 C C . VAL A 1 90 ? -5.622 1.033 23.639 1.00 96.38 90 VAL A C 1
ATOM 677 O O . VAL A 1 90 ? -5.357 1.516 22.540 1.00 96.38 90 VAL A O 1
ATOM 680 N N . MET A 1 91 ? -5.313 1.669 24.770 1.00 96.00 91 MET A N 1
ATOM 681 C CA . MET A 1 91 ? -4.705 3.003 24.778 1.00 96.00 91 MET A CA 1
ATOM 682 C C . MET A 1 91 ? -3.331 3.011 24.098 1.00 96.00 91 MET A C 1
ATOM 684 O O . MET A 1 91 ? -2.991 3.958 23.376 1.00 96.00 91 MET A O 1
ATOM 688 N N . ARG A 1 92 ? -2.540 1.945 24.276 1.00 95.56 92 ARG A N 1
ATOM 689 C CA . ARG A 1 92 ? -1.270 1.759 23.561 1.00 95.56 92 ARG A CA 1
ATOM 690 C C . ARG A 1 92 ? -1.499 1.619 22.055 1.00 95.56 92 ARG A C 1
ATOM 692 O O . ARG A 1 92 ? -0.818 2.309 21.294 1.00 95.56 92 ARG A O 1
ATOM 699 N N . ALA A 1 93 ? -2.463 0.799 21.635 1.00 94.81 93 ALA A N 1
ATOM 700 C CA . ALA A 1 93 ? -2.803 0.594 20.229 1.00 94.81 93 ALA A CA 1
ATOM 701 C C . ALA A 1 93 ? -3.285 1.892 19.562 1.00 94.81 93 ALA A C 1
ATOM 703 O O . ALA A 1 93 ? -2.778 2.261 18.504 1.00 94.81 93 ALA A O 1
ATOM 704 N N . VAL A 1 94 ? -4.183 2.649 20.205 1.00 95.12 94 VAL A N 1
ATOM 705 C CA . VAL A 1 94 ? -4.661 3.953 19.707 1.00 95.12 94 VAL A CA 1
ATOM 706 C C . VAL A 1 94 ? -3.490 4.919 19.524 1.00 95.12 94 VAL A C 1
ATOM 708 O O . VAL A 1 94 ? -3.337 5.529 18.465 1.00 95.12 94 VAL A O 1
ATOM 711 N N . ARG A 1 95 ? -2.600 5.026 20.519 1.00 94.94 95 ARG A N 1
ATOM 712 C CA . ARG A 1 95 ? -1.414 5.890 20.425 1.00 94.94 95 ARG A CA 1
ATOM 713 C C . ARG A 1 95 ? -0.497 5.479 19.273 1.00 94.94 95 ARG A C 1
ATOM 715 O O . ARG A 1 95 ? 0.005 6.344 18.554 1.00 94.94 95 ARG A O 1
ATOM 722 N N . GLN A 1 96 ? -0.252 4.181 19.104 1.00 93.06 96 GLN A N 1
ATOM 723 C CA . GLN A 1 96 ? 0.559 3.658 18.003 1.00 93.06 96 GLN A CA 1
ATOM 724 C C . GLN A 1 96 ? -0.097 3.936 16.647 1.00 93.06 96 GLN A C 1
ATOM 726 O O . GLN A 1 96 ? 0.583 4.425 15.745 1.00 93.06 96 GLN A O 1
ATOM 731 N N . ARG A 1 97 ? -1.414 3.737 16.526 1.00 93.56 97 ARG A N 1
ATOM 732 C CA . ARG A 1 97 ? -2.194 4.043 15.322 1.00 93.56 97 ARG A CA 1
ATOM 733 C C . ARG A 1 97 ? -2.082 5.512 14.927 1.00 93.56 97 ARG A C 1
ATOM 735 O O . ARG A 1 97 ? -1.820 5.808 13.766 1.00 93.56 97 ARG A O 1
ATOM 742 N N . LEU A 1 98 ? -2.227 6.434 15.877 1.00 93.62 98 LEU A N 1
ATOM 743 C CA . LEU A 1 98 ? -2.093 7.869 15.606 1.00 93.62 98 LEU A CA 1
ATOM 744 C C . LEU A 1 98 ? -0.691 8.219 15.095 1.00 93.62 98 LEU A C 1
ATOM 746 O O . LEU A 1 98 ? -0.554 8.903 14.081 1.00 93.62 98 LEU A O 1
ATOM 750 N N . LYS A 1 99 ? 0.358 7.697 15.745 1.00 93.50 99 LYS A N 1
ATOM 751 C CA . LYS A 1 99 ? 1.748 7.885 15.295 1.00 93.50 99 LYS A CA 1
ATOM 752 C C . LYS A 1 99 ? 1.964 7.340 13.882 1.00 93.50 99 LYS A C 1
ATOM 754 O O . LYS A 1 99 ? 2.546 8.031 13.047 1.00 93.50 99 LYS A O 1
ATOM 759 N N . ALA A 1 100 ? 1.467 6.135 13.613 1.00 93.06 100 ALA A N 1
ATOM 760 C CA . ALA A 1 100 ? 1.527 5.495 12.306 1.00 93.06 100 ALA A CA 1
ATOM 761 C C . ALA A 1 100 ? 0.827 6.321 11.220 1.00 93.06 100 ALA A C 1
ATOM 763 O O . ALA A 1 100 ? 1.408 6.553 10.163 1.00 93.06 100 ALA A O 1
ATOM 764 N N . ARG A 1 101 ? -0.386 6.820 11.484 1.00 93.88 101 ARG A N 1
ATOM 765 C CA . ARG A 1 101 ? -1.140 7.647 10.531 1.00 93.88 101 ARG A CA 1
ATOM 766 C C . ARG A 1 101 ? -0.459 8.976 10.250 1.00 93.88 101 ARG A C 1
ATOM 768 O O . ARG A 1 101 ? -0.360 9.352 9.090 1.00 93.88 101 ARG A O 1
ATOM 775 N N . ILE A 1 102 ? 0.081 9.645 11.268 1.00 94.38 102 ILE A N 1
ATOM 776 C CA . ILE A 1 102 ? 0.863 10.876 11.072 1.00 94.38 102 ILE A CA 1
ATOM 777 C C . ILE A 1 102 ? 2.099 10.596 10.208 1.00 94.38 102 ILE A C 1
ATOM 779 O O . ILE A 1 102 ? 2.390 11.357 9.286 1.00 94.38 102 ILE A O 1
ATOM 783 N N . ALA A 1 103 ? 2.822 9.506 10.477 1.00 94.38 103 ALA A N 1
ATOM 784 C CA . ALA A 1 103 ? 3.986 9.131 9.680 1.00 94.38 103 ALA A CA 1
ATOM 785 C C . ALA A 1 103 ? 3.604 8.774 8.235 1.00 94.38 103 ALA A C 1
ATOM 787 O O . ALA A 1 103 ? 4.302 9.168 7.305 1.00 94.38 103 ALA A O 1
ATOM 788 N N . LEU A 1 104 ? 2.485 8.077 8.030 1.00 95.50 104 LEU A N 1
ATOM 789 C CA . LEU A 1 104 ? 1.956 7.768 6.704 1.00 95.50 104 LEU A CA 1
ATOM 790 C C . LEU A 1 104 ? 1.539 9.038 5.948 1.00 95.50 104 LEU A C 1
ATOM 792 O O . LEU A 1 104 ? 1.893 9.172 4.786 1.00 95.50 104 LEU A O 1
ATOM 796 N N . CYS A 1 105 ? 0.872 10.000 6.596 1.00 95.25 105 CYS A N 1
ATOM 797 C CA . CYS A 1 105 ? 0.548 11.292 5.978 1.00 95.25 105 CYS A CA 1
ATOM 798 C C . CYS A 1 105 ? 1.804 12.012 5.479 1.00 95.25 105 CYS A C 1
ATOM 800 O O . CYS A 1 105 ? 1.820 12.495 4.354 1.00 95.25 105 CYS A O 1
ATOM 802 N N . LYS A 1 106 ? 2.875 12.037 6.284 1.00 94.94 106 LYS A N 1
ATOM 803 C CA . LYS A 1 106 ? 4.157 12.634 5.877 1.00 94.94 106 LYS A CA 1
ATOM 804 C C . LYS A 1 106 ? 4.769 11.917 4.672 1.00 94.94 106 LYS A C 1
ATOM 806 O O . LYS A 1 106 ? 5.277 12.576 3.773 1.00 94.94 106 LYS A O 1
ATOM 811 N N . GLN A 1 107 ? 4.710 10.584 4.650 1.00 95.19 107 GLN A N 1
ATOM 812 C CA . GLN A 1 107 ? 5.190 9.784 3.520 1.00 95.19 107 GLN A CA 1
ATOM 813 C C . GLN A 1 107 ? 4.377 10.067 2.255 1.00 95.19 107 GLN A C 1
ATOM 815 O O . GLN A 1 107 ? 4.962 10.378 1.226 1.00 95.19 107 GLN A O 1
ATOM 820 N N . VAL A 1 108 ? 3.044 10.021 2.335 1.00 95.56 108 VAL A N 1
ATOM 821 C CA . VAL A 1 108 ? 2.156 10.296 1.196 1.00 95.56 108 VAL A CA 1
ATOM 822 C C . VAL A 1 108 ? 2.367 11.713 0.671 1.00 95.56 108 VAL A C 1
ATOM 824 O O . VAL A 1 108 ? 2.558 11.875 -0.524 1.00 95.56 108 VAL A O 1
ATOM 827 N N . GLN A 1 109 ? 2.459 12.715 1.546 1.00 95.06 109 GLN A N 1
ATOM 828 C CA . GLN A 1 109 ? 2.736 14.095 1.143 1.00 95.06 109 GLN A CA 1
ATOM 829 C C . GLN A 1 109 ? 4.094 14.235 0.431 1.00 95.06 109 GLN A C 1
ATOM 831 O O . GLN A 1 109 ? 4.225 14.998 -0.524 1.00 95.06 109 GLN A O 1
ATOM 836 N N . ALA A 1 110 ? 5.126 13.512 0.877 1.00 94.31 110 ALA A N 1
ATOM 837 C CA . ALA A 1 110 ? 6.417 13.510 0.191 1.00 94.31 110 ALA A CA 1
ATOM 838 C C . ALA A 1 110 ? 6.304 12.886 -1.211 1.00 94.31 110 ALA A C 1
ATOM 840 O O . ALA A 1 110 ? 6.810 13.459 -2.175 1.00 94.31 110 ALA A O 1
ATOM 841 N N . LEU A 1 111 ? 5.593 11.762 -1.331 1.00 95.50 111 LEU A N 1
ATOM 842 C CA . LEU A 1 111 ? 5.380 11.053 -2.595 1.00 95.50 111 LEU A CA 1
ATOM 843 C C . LEU A 1 111 ? 4.499 11.843 -3.576 1.00 95.50 111 LEU A C 1
ATOM 845 O O . LEU A 1 111 ? 4.790 11.856 -4.769 1.00 95.50 111 LEU A O 1
ATOM 849 N N . GLU A 1 112 ? 3.486 12.557 -3.084 1.00 94.94 112 GLU A N 1
ATOM 850 C CA . GLU A 1 112 ? 2.662 13.493 -3.865 1.00 94.94 112 GLU A CA 1
ATOM 851 C C . GLU A 1 112 ? 3.510 14.593 -4.508 1.00 94.94 112 GLU A C 1
ATOM 853 O O . GLU A 1 112 ? 3.298 14.951 -5.665 1.00 94.94 112 GLU A O 1
ATOM 858 N N . ASN A 1 113 ? 4.536 15.059 -3.795 1.00 93.75 113 ASN A N 1
ATOM 859 C CA . ASN A 1 113 ? 5.508 16.027 -4.299 1.00 93.75 113 ASN A CA 1
ATOM 860 C C . ASN A 1 113 ? 6.616 15.389 -5.165 1.00 93.75 113 ASN A C 1
ATOM 862 O O . ASN A 1 113 ? 7.599 16.056 -5.487 1.00 93.75 113 ASN A O 1
ATOM 866 N N . GLY A 1 114 ? 6.513 14.097 -5.499 1.00 91.81 114 GLY A N 1
ATOM 867 C CA . GLY A 1 114 ? 7.524 13.355 -6.262 1.00 91.81 114 GLY A CA 1
ATOM 868 C C . GLY A 1 114 ? 8.824 13.084 -5.493 1.00 91.81 114 GLY A C 1
ATOM 869 O O . GLY A 1 114 ? 9.826 12.683 -6.085 1.00 91.81 114 GLY A O 1
ATOM 870 N N . SER A 1 115 ? 8.837 13.301 -4.176 1.00 91.62 115 SER A N 1
ATOM 871 C CA . SER A 1 115 ? 10.024 13.186 -3.330 1.00 91.62 115 SER A CA 1
ATOM 872 C C . SER A 1 115 ? 10.115 11.805 -2.685 1.00 91.62 115 SER A C 1
ATOM 874 O O . SER A 1 115 ? 9.362 11.463 -1.772 1.00 91.62 115 SER A O 1
ATOM 876 N N . VAL A 1 116 ? 11.086 11.010 -3.136 1.00 91.81 116 VAL A N 1
ATOM 877 C CA . VAL A 1 116 ? 11.363 9.664 -2.613 1.00 91.81 116 VAL A CA 1
ATOM 878 C C . VAL A 1 116 ? 12.681 9.680 -1.838 1.00 91.81 116 VAL A C 1
ATOM 880 O O . VAL A 1 116 ? 13.705 9.163 -2.284 1.00 91.81 116 VAL A O 1
ATOM 883 N N . VAL A 1 117 ? 12.672 10.330 -0.671 1.00 87.25 117 VAL A N 1
ATOM 884 C CA . VAL A 1 117 ? 13.867 10.496 0.172 1.00 87.25 117 VAL A CA 1
ATOM 885 C C . VAL A 1 117 ? 13.854 9.509 1.329 1.00 87.25 117 VAL A C 1
ATOM 887 O O . VAL A 1 117 ? 12.981 9.545 2.195 1.00 87.25 117 VAL A O 1
ATOM 890 N N . LEU A 1 118 ? 14.874 8.652 1.370 1.00 88.69 118 LEU A N 1
ATOM 891 C CA . LEU A 1 118 ? 15.047 7.686 2.446 1.00 88.69 118 LEU A CA 1
ATOM 892 C C . LEU A 1 118 ? 15.760 8.295 3.666 1.00 88.69 118 LEU A C 1
ATOM 894 O O . LEU A 1 118 ? 16.735 9.051 3.505 1.00 88.69 118 LEU A O 1
ATOM 898 N N . PRO A 1 119 ? 15.342 7.907 4.887 1.00 86.81 119 PRO A N 1
ATOM 899 C CA . PRO A 1 119 ? 16.101 8.132 6.111 1.00 86.81 119 PRO A CA 1
ATOM 900 C C . PRO A 1 119 ? 17.557 7.669 5.985 1.00 86.81 119 PRO A C 1
ATOM 902 O O . PRO A 1 119 ? 17.850 6.660 5.343 1.00 86.81 119 PRO A O 1
ATOM 905 N N . HIS A 1 120 ? 18.481 8.388 6.627 1.00 85.31 120 HIS A N 1
ATOM 906 C CA . HIS A 1 120 ? 19.922 8.115 6.536 1.00 85.31 120 HIS A CA 1
ATOM 907 C C . HIS A 1 120 ? 20.298 6.673 6.898 1.00 85.31 120 HIS A C 1
ATOM 909 O O . HIS A 1 120 ? 21.123 6.070 6.219 1.00 85.31 120 HIS A O 1
ATOM 915 N N . ASN A 1 121 ? 19.652 6.111 7.918 1.00 83.69 121 ASN A N 1
ATOM 916 C CA . ASN A 1 121 ? 19.876 4.747 8.397 1.00 83.69 121 ASN A CA 1
ATOM 917 C C . ASN A 1 121 ? 19.366 3.648 7.448 1.00 83.69 121 ASN A C 1
ATOM 919 O O . ASN A 1 121 ? 19.674 2.487 7.676 1.00 83.69 121 ASN A O 1
ATOM 923 N N . GLN A 1 122 ? 18.618 3.988 6.394 1.00 85.75 122 GLN A N 1
ATOM 924 C CA . GLN A 1 122 ? 18.192 3.028 5.370 1.00 85.75 122 GLN A CA 1
ATOM 925 C C . GLN A 1 122 ? 18.962 3.156 4.063 1.00 85.75 122 GLN A C 1
ATOM 927 O O . GLN A 1 122 ? 18.859 2.270 3.227 1.00 85.75 122 GLN A O 1
ATOM 932 N N . ARG A 1 123 ? 19.727 4.232 3.846 1.00 85.06 123 ARG A N 1
ATOM 933 C CA . ARG A 1 123 ? 20.368 4.485 2.542 1.00 85.06 123 ARG A CA 1
ATOM 934 C C . ARG A 1 123 ? 21.326 3.374 2.116 1.00 85.06 123 ARG A C 1
ATOM 936 O O . ARG A 1 123 ? 21.448 3.126 0.927 1.00 85.06 123 ARG A O 1
ATOM 943 N N . SER A 1 124 ? 21.944 2.674 3.065 1.00 86.38 124 SER A N 1
ATOM 944 C CA . SER A 1 124 ? 22.802 1.510 2.798 1.00 86.38 124 SER A CA 1
ATOM 945 C C . SER A 1 124 ? 22.057 0.324 2.172 1.00 86.38 124 SER A C 1
ATOM 947 O O . SER A 1 124 ? 22.693 -0.551 1.593 1.00 86.38 124 SER A O 1
ATOM 949 N N . LEU A 1 125 ? 20.726 0.271 2.266 1.00 86.25 125 LEU A N 1
ATOM 950 C CA . LEU A 1 125 ? 19.900 -0.799 1.700 1.00 86.25 125 LEU A CA 1
ATOM 951 C C . LEU A 1 125 ? 19.503 -0.555 0.238 1.00 86.25 125 LEU A C 1
ATOM 953 O O . LEU A 1 125 ? 18.909 -1.434 -0.385 1.00 86.25 125 LEU A O 1
ATOM 957 N N . PHE A 1 126 ? 19.823 0.618 -0.310 1.00 88.56 126 PHE A N 1
ATOM 958 C CA . PHE A 1 126 ? 19.352 1.068 -1.616 1.00 88.56 126 PHE A CA 1
ATOM 959 C C . PHE A 1 126 ? 20.498 1.647 -2.452 1.00 88.56 126 PHE A C 1
ATOM 961 O O . PHE A 1 126 ? 21.505 2.101 -1.905 1.00 88.56 126 PHE A O 1
ATOM 968 N N . PRO A 1 127 ? 20.371 1.660 -3.790 1.00 86.38 127 PRO A N 1
ATOM 969 C CA . PRO A 1 127 ? 21.320 2.373 -4.635 1.00 86.38 127 PRO A CA 1
ATOM 970 C C . PRO A 1 127 ? 21.261 3.889 -4.383 1.00 86.38 127 PRO A C 1
ATOM 972 O O . PRO A 1 127 ? 20.200 4.457 -4.133 1.00 86.38 127 PRO A O 1
ATOM 975 N N . CYS A 1 128 ? 22.403 4.570 -4.517 1.00 75.88 128 CYS A N 1
ATOM 976 C CA . CYS A 1 128 ? 22.510 6.013 -4.264 1.00 75.88 128 CYS A CA 1
ATOM 977 C C . CYS A 1 128 ? 21.792 6.898 -5.298 1.00 75.88 128 CYS A C 1
ATOM 979 O O . CYS A 1 128 ? 21.533 8.066 -5.017 1.00 75.88 128 CYS A O 1
ATOM 981 N N . LYS A 1 129 ? 21.515 6.380 -6.501 1.00 81.81 129 LYS A N 1
ATOM 982 C CA . LYS A 1 129 ? 20.871 7.113 -7.597 1.00 81.81 129 LYS A CA 1
ATOM 983 C C . LYS A 1 129 ? 19.690 6.313 -8.139 1.00 81.81 129 LYS A C 1
ATOM 985 O O . LYS A 1 129 ? 19.797 5.099 -8.313 1.00 81.81 129 LYS A O 1
ATOM 990 N N . SER A 1 130 ? 18.593 7.009 -8.423 1.00 84.19 130 SER A N 1
ATOM 991 C CA . SER A 1 130 ? 17.492 6.495 -9.235 1.00 84.19 130 SER A CA 1
ATOM 992 C C . SER A 1 130 ? 17.375 7.343 -10.493 1.00 84.19 130 SER A C 1
ATOM 994 O O . SER A 1 130 ? 17.529 8.563 -10.433 1.00 84.19 130 SER A O 1
ATOM 996 N N . SER A 1 131 ? 17.149 6.675 -11.619 1.00 91.19 131 SER A N 1
ATOM 997 C CA . SER A 1 131 ? 17.032 7.290 -12.944 1.00 91.19 131 SER A CA 1
ATOM 998 C C . SER A 1 131 ? 15.556 7.465 -13.338 1.00 91.19 131 SER A C 1
ATOM 1000 O O . SER A 1 131 ? 15.244 8.178 -14.289 1.00 91.19 131 SER A O 1
ATOM 1002 N N . SER A 1 132 ? 14.650 6.819 -12.602 1.00 94.25 132 SER A N 1
ATOM 1003 C CA . SER A 1 132 ? 13.203 6.976 -12.712 1.00 94.25 132 SER A CA 1
ATOM 1004 C C . SER A 1 132 ? 12.700 8.191 -11.926 1.00 94.25 132 SER A C 1
ATOM 1006 O O . SER A 1 132 ? 13.303 8.613 -10.940 1.00 94.25 132 SER A O 1
ATOM 1008 N N . SER A 1 133 ? 11.547 8.718 -12.326 1.00 95.12 133 SER A N 1
ATOM 1009 C CA . SER A 1 133 ? 10.810 9.771 -11.627 1.00 95.12 133 SER A CA 1
ATOM 1010 C C . SER A 1 133 ? 9.416 9.293 -11.224 1.00 95.12 133 SER A C 1
ATOM 1012 O O . SER A 1 133 ? 8.827 8.432 -11.879 1.00 95.12 133 SER A O 1
ATOM 1014 N N . LEU A 1 134 ? 8.891 9.849 -10.132 1.00 96.81 134 LEU A N 1
ATOM 1015 C CA . LEU A 1 134 ? 7.537 9.599 -9.641 1.00 96.81 134 LEU A CA 1
ATOM 1016 C C . LEU A 1 134 ? 6.641 10.789 -9.993 1.00 96.81 134 LEU A C 1
ATOM 1018 O O . LEU A 1 134 ? 7.012 11.937 -9.757 1.00 96.81 134 LEU A O 1
ATOM 1022 N N . SER A 1 135 ? 5.459 10.517 -10.539 1.00 96.31 135 SER A N 1
ATOM 1023 C CA . SER A 1 135 ? 4.487 11.544 -10.915 1.00 96.31 135 SER A CA 1
ATOM 1024 C C . SER A 1 135 ? 3.049 11.029 -10.825 1.00 96.31 135 SER A C 1
ATOM 1026 O O . SER A 1 135 ? 2.812 9.832 -10.661 1.00 96.31 135 SER A O 1
ATOM 1028 N N . GLY A 1 136 ? 2.076 11.937 -10.935 1.00 93.56 136 GLY A N 1
ATOM 1029 C CA . GLY A 1 136 ? 0.666 11.572 -11.093 1.00 93.56 136 GLY A CA 1
ATOM 1030 C C . GLY A 1 136 ? 0.048 10.871 -9.883 1.00 93.56 136 GLY A C 1
ATOM 1031 O O . GLY A 1 136 ? -0.810 10.015 -10.070 1.00 93.56 136 GLY A O 1
ATOM 1032 N N . TRP A 1 137 ? 0.489 11.198 -8.664 1.00 96.12 137 TRP A N 1
ATOM 1033 C CA . TRP A 1 137 ? -0.094 10.639 -7.446 1.00 96.12 137 TRP A CA 1
ATOM 1034 C C . TRP A 1 137 ? -1.542 11.105 -7.278 1.00 96.12 137 TRP A C 1
ATOM 1036 O O . TRP A 1 137 ? -1.816 12.294 -7.123 1.00 96.12 137 TRP A O 1
ATOM 1046 N N . GLN A 1 138 ? -2.473 10.161 -7.307 1.00 96.12 138 GLN A N 1
ATOM 1047 C CA . GLN A 1 138 ? -3.905 10.404 -7.228 1.00 96.12 138 GLN A CA 1
ATOM 1048 C C . GLN A 1 138 ? -4.559 9.400 -6.283 1.00 96.12 138 GLN A C 1
ATOM 1050 O O . GLN A 1 138 ? -4.159 8.241 -6.185 1.00 96.12 138 GLN A O 1
ATOM 1055 N N . ARG A 1 139 ? -5.578 9.856 -5.560 1.00 95.38 139 ARG A N 1
ATOM 1056 C CA . ARG A 1 139 ? -6.409 9.008 -4.703 1.00 95.38 139 ARG A CA 1
ATOM 1057 C C . ARG A 1 139 ? -7.466 8.309 -5.561 1.00 95.38 139 ARG A C 1
ATOM 1059 O O . ARG A 1 139 ? -8.073 8.963 -6.398 1.00 95.38 139 ARG A O 1
ATOM 1066 N N . LEU A 1 140 ? -7.721 7.029 -5.286 1.00 97.00 140 LEU A N 1
ATOM 1067 C CA . LEU A 1 140 ? -8.780 6.244 -5.931 1.00 97.00 140 LEU A CA 1
ATOM 1068 C C . LEU A 1 140 ? -9.875 5.820 -4.945 1.00 97.00 140 LEU A C 1
ATOM 1070 O O . LEU A 1 140 ? -9.619 5.534 -3.776 1.00 97.00 140 LEU A O 1
ATOM 1074 N N . THR A 1 141 ? -11.103 5.707 -5.412 1.00 96.25 141 THR A N 1
ATOM 1075 C CA . THR A 1 141 ? -12.184 4.989 -4.731 1.00 96.25 141 THR A CA 1
ATOM 1076 C C . THR A 1 141 ? -11.989 3.473 -4.851 1.00 96.25 141 THR A C 1
ATOM 1078 O O . THR A 1 141 ? -11.150 2.988 -5.614 1.00 96.25 141 THR A O 1
ATOM 1081 N N . TRP A 1 142 ? -12.749 2.700 -4.069 1.00 95.50 142 TRP A N 1
ATOM 1082 C CA . TRP A 1 142 ? -12.743 1.237 -4.186 1.00 95.50 142 TRP A CA 1
ATOM 1083 C C . TRP A 1 142 ? -13.252 0.798 -5.561 1.00 95.50 142 TRP A C 1
ATOM 1085 O O . TRP A 1 142 ? -12.694 -0.101 -6.184 1.00 95.50 142 TRP A O 1
ATOM 1095 N N . GLU A 1 143 ? -14.298 1.469 -6.036 1.00 97.19 143 GLU A N 1
ATOM 1096 C CA . GLU A 1 143 ? -14.950 1.264 -7.321 1.00 97.19 143 GLU A CA 1
ATOM 1097 C C . GLU A 1 143 ? 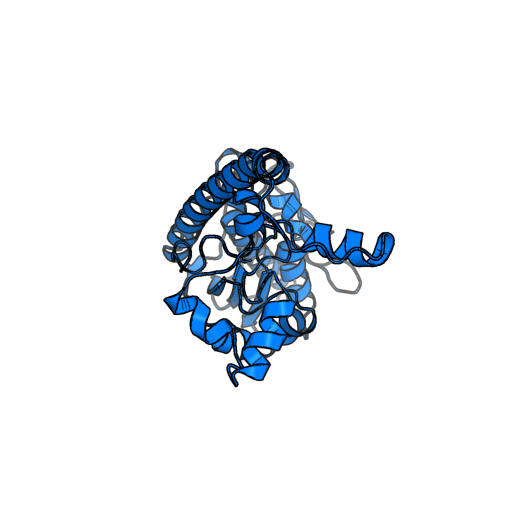-13.987 1.520 -8.488 1.00 97.19 143 GLU A C 1
ATOM 1099 O O . GLU A 1 143 ? -13.894 0.690 -9.389 1.00 97.19 143 GLU A O 1
ATOM 1104 N N . GLU A 1 144 ? -13.182 2.584 -8.425 1.00 97.62 144 GLU A N 1
ATOM 1105 C CA . GLU A 1 144 ? -12.128 2.838 -9.415 1.00 97.62 144 GLU A CA 1
ATOM 1106 C C . GLU A 1 144 ? -11.004 1.797 -9.350 1.00 97.62 144 GLU A C 1
ATOM 1108 O O . GLU A 1 144 ? -10.548 1.327 -10.388 1.00 97.62 144 GLU A O 1
ATOM 1113 N N . TYR A 1 145 ? -10.558 1.401 -8.152 1.00 97.81 145 TYR A N 1
ATOM 1114 C CA . TYR A 1 145 ? -9.461 0.437 -8.004 1.00 97.81 145 TYR A CA 1
ATOM 1115 C C . TYR A 1 145 ? -9.822 -0.954 -8.545 1.00 97.81 145 TYR A C 1
ATOM 1117 O O . TYR A 1 145 ? -9.036 -1.568 -9.271 1.00 97.81 145 TYR A O 1
ATOM 1125 N N . GLN A 1 146 ? -11.013 -1.461 -8.216 1.00 96.81 146 GLN A N 1
ATOM 1126 C CA . GLN A 1 146 ? -11.458 -2.778 -8.679 1.00 96.81 146 GLN A CA 1
ATOM 1127 C C . GLN A 1 146 ? -11.800 -2.793 -10.177 1.00 96.81 146 GLN A C 1
ATOM 1129 O O . GLN A 1 146 ? -11.781 -3.855 -10.791 1.00 96.81 146 GLN A O 1
ATOM 1134 N N . ALA A 1 147 ? -12.097 -1.639 -10.786 1.00 96.69 147 ALA A N 1
ATOM 1135 C CA . ALA A 1 147 ? -12.401 -1.559 -12.214 1.00 96.69 147 ALA A CA 1
ATOM 1136 C C . ALA A 1 147 ? -11.202 -1.945 -13.102 1.00 96.69 147 ALA A C 1
ATOM 1138 O O . ALA A 1 147 ? -11.391 -2.359 -14.246 1.00 96.69 147 ALA A O 1
ATOM 1139 N N . TYR A 1 148 ? -9.972 -1.855 -12.586 1.00 95.88 148 TYR A N 1
ATOM 1140 C CA . TYR A 1 148 ? -8.780 -2.287 -13.308 1.00 95.88 148 TYR A CA 1
ATOM 1141 C C . TYR A 1 148 ? -8.720 -3.823 -13.424 1.00 95.88 148 TYR A C 1
ATOM 1143 O O . TYR A 1 148 ? -8.690 -4.521 -12.412 1.00 95.88 148 TYR A O 1
ATOM 1151 N N . PRO A 1 149 ? -8.604 -4.403 -14.635 1.00 95.00 149 PRO A N 1
ATOM 1152 C CA . PRO A 1 149 ? -8.581 -5.861 -14.795 1.00 95.00 149 PRO A CA 1
ATOM 1153 C C . PRO A 1 149 ? -7.424 -6.554 -14.062 1.00 95.00 149 PRO A C 1
ATOM 1155 O O . PRO A 1 149 ? -7.562 -7.681 -13.592 1.00 95.00 149 PRO A O 1
ATOM 1158 N N . HIS A 1 150 ? -6.277 -5.883 -13.945 1.00 94.31 150 HIS A N 1
ATOM 1159 C CA . HIS A 1 150 ? -5.077 -6.431 -13.312 1.00 94.31 150 HIS A CA 1
ATOM 1160 C C . HIS A 1 150 ? -5.127 -6.417 -11.776 1.00 94.31 150 HIS A C 1
ATOM 1162 O O . HIS A 1 150 ? -4.330 -7.120 -11.162 1.00 94.31 150 HIS A O 1
ATOM 1168 N N . THR A 1 151 ? -6.077 -5.711 -11.146 1.00 96.81 151 THR A N 1
ATOM 1169 C CA . THR A 1 151 ? -6.265 -5.752 -9.682 1.00 96.81 151 THR A CA 1
ATOM 1170 C C . THR A 1 151 ? -7.136 -6.926 -9.230 1.00 96.81 151 THR A C 1
ATOM 1172 O O . THR A 1 151 ? -7.127 -7.292 -8.056 1.00 96.81 151 THR A O 1
ATOM 1175 N N . GLN A 1 152 ? -7.841 -7.573 -10.164 1.00 96.19 152 GLN A N 1
ATOM 1176 C CA . GLN A 1 152 ? -8.775 -8.667 -9.894 1.00 96.19 152 GLN A CA 1
ATOM 1177 C C . GLN A 1 152 ? -8.181 -9.846 -9.106 1.00 96.19 152 GLN A C 1
ATOM 1179 O O . GLN A 1 152 ? -8.884 -10.349 -8.231 1.00 96.19 152 GLN A O 1
ATOM 1184 N N . PRO A 1 153 ? -6.927 -10.291 -9.332 1.00 95.31 153 PRO A N 1
ATOM 1185 C CA . PRO A 1 153 ? -6.321 -11.331 -8.500 1.00 95.31 153 PRO A CA 1
ATOM 1186 C C . PRO A 1 153 ? -6.282 -10.942 -7.015 1.00 95.31 153 PRO A C 1
ATOM 1188 O O . PRO A 1 153 ? -6.716 -11.717 -6.173 1.00 95.31 153 PRO A O 1
ATOM 1191 N N . PHE A 1 154 ? -5.886 -9.704 -6.699 1.00 96.19 154 PHE A N 1
ATOM 1192 C CA . PHE A 1 154 ? -5.814 -9.215 -5.318 1.00 96.19 154 PHE A CA 1
ATOM 1193 C C . PHE A 1 154 ? -7.192 -9.078 -4.662 1.00 96.19 154 PHE A C 1
ATOM 1195 O O . PHE A 1 154 ? -7.315 -9.279 -3.457 1.00 96.19 154 PHE A O 1
ATOM 1202 N N . VAL A 1 155 ? -8.221 -8.734 -5.443 1.00 96.31 155 VAL A N 1
ATOM 1203 C CA . VAL A 1 155 ? -9.608 -8.647 -4.959 1.00 96.31 155 VAL A CA 1
ATOM 1204 C C . VAL A 1 155 ? -10.167 -10.043 -4.678 1.00 96.31 155 VAL A C 1
ATOM 1206 O O . VAL A 1 155 ? -10.757 -10.264 -3.626 1.00 96.31 155 VAL A O 1
ATOM 1209 N N . ARG A 1 156 ? -9.965 -10.998 -5.596 1.00 95.88 156 ARG A N 1
ATOM 1210 C CA . ARG A 1 156 ? -10.463 -12.381 -5.466 1.00 95.88 156 ARG A CA 1
ATOM 1211 C C . ARG A 1 156 ? -9.785 -13.156 -4.341 1.00 95.88 156 ARG A C 1
ATOM 1213 O O . ARG A 1 156 ? -10.430 -13.988 -3.719 1.00 95.88 156 ARG A O 1
ATOM 1220 N N . GLU A 1 157 ? -8.504 -12.892 -4.104 1.00 94.88 157 GLU A N 1
ATOM 1221 C CA . GLU A 1 157 ? -7.729 -13.484 -3.007 1.00 94.88 157 GLU A CA 1
ATOM 1222 C C . GLU A 1 157 ? -7.899 -12.722 -1.681 1.00 94.88 157 GLU A C 1
ATOM 1224 O O . GLU A 1 157 ? -7.209 -13.025 -0.712 1.00 94.88 157 GLU A O 1
ATOM 1229 N N . GLU A 1 158 ? -8.780 -11.713 -1.635 1.00 93.56 158 GLU A N 1
ATOM 1230 C CA . GLU A 1 158 ? -9.053 -10.881 -0.452 1.00 93.56 158 GLU A CA 1
ATOM 1231 C C . GLU A 1 158 ? -7.804 -10.194 0.141 1.00 93.56 158 GLU A C 1
ATOM 1233 O O . GLU A 1 158 ? -7.796 -9.735 1.287 1.00 93.56 158 GLU A O 1
ATOM 1238 N N . ALA A 1 159 ? -6.740 -10.045 -0.654 1.00 93.62 159 ALA A N 1
ATOM 1239 C CA . ALA A 1 159 ? -5.537 -9.317 -0.256 1.00 93.62 159 ALA A CA 1
ATOM 1240 C C . ALA A 1 159 ? -5.840 -7.823 -0.028 1.00 93.62 159 ALA A C 1
ATOM 1242 O O . ALA A 1 159 ? -5.238 -7.160 0.828 1.00 93.62 159 ALA A O 1
ATOM 1243 N N . VAL A 1 160 ? -6.814 -7.294 -0.770 1.00 95.50 160 VAL A N 1
ATOM 1244 C CA . VAL A 1 160 ? -7.305 -5.915 -0.679 1.00 95.50 160 VAL A CA 1
ATOM 1245 C C . VAL A 1 160 ? -8.815 -5.906 -0.478 1.00 95.50 160 VAL A C 1
ATOM 1247 O O . VAL A 1 160 ? -9.532 -6.727 -1.043 1.00 95.50 160 VAL A O 1
ATOM 1250 N N . GLY A 1 161 ? -9.313 -4.958 0.312 1.00 91.75 161 GLY A N 1
ATOM 1251 C CA . GLY A 1 161 ? -10.744 -4.826 0.577 1.00 91.75 161 GLY A CA 1
ATOM 1252 C C . GLY A 1 161 ? -11.192 -3.375 0.668 1.00 91.75 161 GLY A C 1
ATOM 1253 O O . GLY A 1 161 ? -10.385 -2.466 0.829 1.00 91.75 161 GLY A O 1
ATOM 1254 N N . ARG A 1 162 ? -12.508 -3.143 0.627 1.00 90.56 162 ARG A N 1
ATOM 1255 C CA . ARG A 1 162 ? -13.126 -1.800 0.597 1.00 90.56 162 ARG A CA 1
ATOM 1256 C C . ARG A 1 162 ? -12.706 -0.861 1.742 1.00 90.56 162 ARG A C 1
ATOM 1258 O O . ARG A 1 162 ? -12.823 0.357 1.613 1.00 90.56 162 ARG A O 1
ATOM 1265 N N . GLY A 1 163 ? -12.244 -1.414 2.864 1.00 87.69 163 GLY A N 1
ATOM 1266 C CA . GLY A 1 163 ? -11.728 -0.653 4.008 1.00 87.69 163 GLY A CA 1
ATOM 1267 C C . GLY A 1 163 ? -10.338 -0.038 3.793 1.00 87.69 163 GLY A C 1
ATOM 1268 O O . GLY A 1 163 ? -9.929 0.811 4.587 1.00 87.69 163 GLY A O 1
ATOM 1269 N N . ASP A 1 164 ? -9.622 -0.445 2.745 1.00 93.31 164 ASP A N 1
ATOM 1270 C CA . ASP A 1 164 ? -8.268 0.013 2.444 1.00 93.31 164 ASP A CA 1
ATOM 1271 C C . ASP A 1 164 ? -8.255 1.384 1.737 1.00 93.31 164 ASP A C 1
ATOM 1273 O O . ASP A 1 164 ? -9.281 1.952 1.345 1.00 93.31 164 ASP A O 1
ATOM 1277 N N . ILE A 1 165 ? -7.059 1.961 1.619 1.00 95.00 165 ILE A N 1
ATOM 1278 C CA . ILE A 1 165 ? -6.828 3.276 1.020 1.00 95.00 165 ILE A CA 1
ATOM 1279 C C . ILE A 1 165 ? -6.037 3.087 -0.273 1.00 95.00 165 ILE A C 1
ATOM 1281 O O . ILE A 1 165 ? -4.886 2.669 -0.262 1.00 95.00 165 ILE A O 1
ATOM 1285 N N . PHE A 1 166 ? -6.657 3.430 -1.389 1.00 97.38 166 PHE A N 1
ATOM 1286 C CA . PHE A 1 166 ? -6.172 3.228 -2.748 1.00 97.38 166 PHE A CA 1
ATOM 1287 C C . PHE A 1 166 ? -5.542 4.476 -3.377 1.00 97.38 166 PHE A C 1
ATOM 1289 O O . PHE A 1 166 ? -6.090 5.580 -3.296 1.00 97.38 166 PHE A O 1
ATOM 1296 N N . TYR A 1 167 ? -4.427 4.305 -4.070 1.00 97.88 167 TYR A N 1
ATOM 1297 C CA . TYR A 1 167 ? -3.778 5.364 -4.835 1.00 97.88 167 TYR A CA 1
ATOM 1298 C C . TYR A 1 167 ? -3.360 4.847 -6.210 1.00 97.88 167 TYR A C 1
ATOM 1300 O O . TYR A 1 167 ? -3.022 3.674 -6.354 1.00 97.88 167 TYR A O 1
ATOM 1308 N N . SER A 1 168 ? -3.333 5.731 -7.201 1.00 97.94 168 SER A N 1
ATOM 1309 C CA . SER A 1 168 ? -2.658 5.521 -8.481 1.00 97.94 168 SER A CA 1
ATOM 1310 C C . SER A 1 168 ? -1.513 6.506 -8.634 1.00 97.94 168 SER A C 1
ATOM 1312 O O . SER A 1 168 ? -1.608 7.649 -8.199 1.00 97.94 168 SER A O 1
ATOM 1314 N N . MET A 1 169 ? -0.420 6.066 -9.239 1.00 98.06 169 MET A N 1
ATOM 1315 C CA . MET A 1 169 ? 0.716 6.921 -9.571 1.00 98.06 169 MET A CA 1
ATOM 1316 C C . MET A 1 169 ? 1.459 6.341 -10.773 1.00 98.06 169 MET A C 1
ATOM 1318 O O . MET A 1 169 ? 1.265 5.177 -11.130 1.00 98.06 169 MET A O 1
ATOM 1322 N N . VAL A 1 170 ? 2.329 7.136 -11.386 1.00 98.25 170 VAL A N 1
ATOM 1323 C CA . VAL A 1 170 ? 3.152 6.711 -12.518 1.00 98.25 170 VAL A CA 1
ATOM 1324 C C . VAL A 1 170 ? 4.622 6.874 -12.172 1.00 98.25 170 VAL A C 1
ATOM 1326 O O . VAL A 1 170 ? 5.084 7.974 -11.859 1.00 98.25 170 VAL A O 1
ATOM 1329 N N . VAL A 1 171 ? 5.365 5.776 -12.273 1.00 98.19 171 VAL A N 1
ATOM 1330 C CA . VAL A 1 171 ? 6.828 5.794 -12.276 1.00 98.19 171 VAL A CA 1
ATOM 1331 C C . VAL A 1 171 ? 7.292 5.778 -13.727 1.00 98.19 171 VAL A C 1
ATOM 1333 O O . VAL A 1 171 ? 6.900 4.901 -14.497 1.00 98.19 171 VAL A O 1
ATOM 1336 N N . SER A 1 172 ? 8.106 6.750 -14.124 1.00 96.50 172 SER A N 1
ATOM 1337 C CA . SER A 1 172 ? 8.551 6.896 -15.511 1.00 96.50 172 SER A CA 1
ATOM 1338 C C . SER A 1 172 ? 10.060 6.986 -15.633 1.00 96.50 172 SER A C 1
ATOM 1340 O O . SER A 1 172 ? 10.718 7.629 -14.819 1.00 96.50 172 SER A O 1
ATOM 1342 N N . ARG A 1 173 ? 10.593 6.411 -16.709 1.00 94.31 173 ARG A N 1
ATOM 1343 C CA . ARG A 1 173 ? 11.951 6.661 -17.195 1.00 94.31 173 ARG A CA 1
ATOM 1344 C C . ARG A 1 173 ? 11.890 6.689 -18.715 1.00 94.31 173 ARG A C 1
ATOM 1346 O O . ARG A 1 173 ? 11.463 5.707 -19.314 1.00 94.31 173 ARG A O 1
ATOM 1353 N N . GLY A 1 174 ? 12.304 7.798 -19.328 1.00 91.50 174 GLY A N 1
ATOM 1354 C CA . GLY A 1 174 ? 12.218 7.968 -20.782 1.00 91.50 174 GLY A CA 1
ATOM 1355 C C . GLY A 1 174 ? 10.804 7.695 -21.308 1.00 91.50 174 GLY A C 1
ATOM 1356 O O . GLY A 1 174 ? 9.822 8.203 -20.763 1.00 91.50 174 GLY A O 1
ATOM 1357 N N . THR A 1 175 ? 10.699 6.853 -22.333 1.00 92.12 175 THR A N 1
ATOM 1358 C CA . THR A 1 175 ? 9.412 6.417 -22.905 1.00 92.12 175 THR A CA 1
ATOM 1359 C C . THR A 1 175 ? 8.639 5.397 -22.061 1.00 92.12 175 THR A C 1
ATOM 1361 O O . THR A 1 175 ? 7.444 5.205 -22.291 1.00 92.12 175 THR A O 1
ATOM 1364 N N . ALA A 1 176 ? 9.272 4.747 -21.080 1.00 94.88 176 ALA A N 1
ATOM 1365 C CA . ALA A 1 176 ? 8.635 3.716 -20.271 1.00 94.88 176 ALA A CA 1
ATOM 1366 C C . ALA A 1 176 ? 7.791 4.324 -19.143 1.00 94.88 176 ALA A C 1
ATOM 1368 O O . ALA A 1 176 ? 8.278 5.140 -18.352 1.00 94.88 176 ALA A O 1
ATOM 1369 N N . LYS A 1 177 ? 6.531 3.884 -19.034 1.00 97.69 177 LYS A N 1
ATOM 1370 C CA . LYS A 1 177 ? 5.594 4.324 -17.990 1.00 97.69 177 LYS A CA 1
ATOM 1371 C C . LYS A 1 177 ? 5.050 3.131 -17.218 1.00 97.69 177 LYS A C 1
ATOM 1373 O O . LYS A 1 177 ? 4.400 2.264 -17.790 1.00 97.69 177 LYS A O 1
ATOM 1378 N N . LEU A 1 178 ? 5.279 3.109 -15.913 1.00 98.31 178 LEU A N 1
ATOM 1379 C CA . LEU A 1 178 ? 4.761 2.104 -14.995 1.00 98.31 178 LEU A CA 1
ATOM 1380 C C . LEU A 1 178 ? 3.630 2.717 -14.169 1.00 98.31 178 LEU A C 1
ATOM 1382 O O . LEU A 1 178 ? 3.884 3.506 -13.261 1.00 98.31 178 LEU A O 1
ATOM 1386 N N . LEU A 1 179 ? 2.389 2.352 -14.485 1.00 98.38 179 LEU A N 1
ATOM 1387 C CA . LEU A 1 179 ? 1.247 2.624 -13.621 1.00 98.38 179 LEU A CA 1
ATOM 1388 C C . LEU A 1 179 ? 1.341 1.714 -12.394 1.00 98.38 179 LEU A C 1
ATOM 1390 O O . LEU A 1 179 ? 1.507 0.498 -12.513 1.00 98.38 179 LEU A O 1
ATOM 1394 N N . VAL A 1 180 ? 1.223 2.318 -11.219 1.00 98.50 180 VAL A N 1
ATOM 1395 C CA . VAL A 1 180 ? 1.197 1.625 -9.934 1.00 98.50 180 VAL A CA 1
ATOM 1396 C C . VAL A 1 180 ? -0.160 1.877 -9.306 1.00 98.50 180 VAL A C 1
ATOM 1398 O O . VAL A 1 180 ? -0.551 3.028 -9.113 1.00 98.50 180 VAL A O 1
ATOM 1401 N N . LEU A 1 181 ? -0.861 0.801 -8.974 1.00 98.44 181 LEU A N 1
ATOM 1402 C CA . LEU A 1 181 ? -2.082 0.817 -8.185 1.00 98.44 181 LEU A CA 1
ATOM 1403 C C . LEU A 1 181 ? -1.742 0.295 -6.790 1.00 98.44 181 LEU A C 1
ATOM 1405 O O . LEU A 1 181 ? -1.406 -0.874 -6.603 1.00 98.44 181 LEU A O 1
ATOM 1409 N N . LEU A 1 182 ? -1.798 1.189 -5.811 1.00 97.88 182 LEU A N 1
ATOM 1410 C CA . LEU A 1 182 ? -1.399 0.948 -4.432 1.00 97.88 182 LEU A CA 1
ATOM 1411 C C . LEU A 1 182 ? -2.637 0.790 -3.554 1.00 97.88 182 LEU A C 1
ATOM 1413 O O . LEU A 1 182 ? -3.489 1.672 -3.554 1.00 97.88 182 LEU A O 1
ATOM 1417 N N . ALA A 1 183 ? -2.693 -0.264 -2.747 1.00 97.69 183 ALA A N 1
ATOM 1418 C CA . ALA A 1 183 ? -3.671 -0.424 -1.676 1.00 97.69 183 ALA A CA 1
ATOM 1419 C C . ALA A 1 183 ? -2.960 -0.409 -0.317 1.00 97.69 183 ALA A C 1
ATOM 1421 O O . ALA A 1 183 ? -2.257 -1.347 0.055 1.00 97.69 183 ALA A O 1
ATOM 1422 N N . VAL A 1 184 ? -3.124 0.676 0.434 1.00 96.31 184 VAL A N 1
ATOM 1423 C CA . VAL A 1 184 ? -2.616 0.821 1.799 1.00 96.31 184 VAL A CA 1
ATOM 1424 C C . VAL A 1 184 ? -3.634 0.238 2.766 1.00 96.31 184 VAL A C 1
ATOM 1426 O O . VAL A 1 184 ? -4.772 0.711 2.843 1.00 96.31 184 VAL A O 1
ATOM 1429 N N . LYS A 1 185 ? -3.214 -0.772 3.527 1.00 94.06 185 LYS A N 1
ATOM 1430 C CA . LYS A 1 185 ? -4.102 -1.503 4.428 1.00 94.06 185 LYS A CA 1
ATOM 1431 C C . LYS A 1 185 ? -4.661 -0.616 5.539 1.00 94.06 185 LYS A C 1
ATOM 1433 O O . LYS A 1 185 ? -3.991 0.294 6.047 1.00 94.06 185 LYS A O 1
ATOM 1438 N N . CYS A 1 186 ? -5.903 -0.877 5.941 1.00 90.88 186 CYS A N 1
ATOM 1439 C CA . CYS A 1 186 ? -6.543 -0.118 7.019 1.00 90.88 186 CYS A CA 1
ATOM 1440 C C . CYS A 1 186 ? -5.779 -0.205 8.357 1.00 90.88 186 CYS A C 1
ATOM 1442 O O . CYS A 1 186 ? -5.782 0.760 9.121 1.00 90.88 186 CYS A O 1
ATOM 1444 N N . ASP A 1 187 ? -5.049 -1.289 8.603 1.00 91.62 187 ASP A N 1
ATOM 1445 C CA . ASP A 1 187 ? -4.232 -1.530 9.793 1.00 91.62 187 ASP A CA 1
ATOM 1446 C C . ASP A 1 187 ? -2.755 -1.121 9.631 1.00 91.62 187 ASP A C 1
ATOM 1448 O O . ASP A 1 187 ? -1.953 -1.361 10.537 1.00 91.62 187 ASP A O 1
ATOM 1452 N N . TYR A 1 188 ? -2.391 -0.467 8.519 1.00 92.62 188 TYR A N 1
ATOM 1453 C CA . TYR A 1 188 ? -1.026 -0.006 8.256 1.00 92.62 188 TYR A CA 1
ATOM 1454 C C . TYR A 1 188 ? -0.426 0.719 9.483 1.00 92.62 188 TYR A C 1
ATOM 1456 O O . TYR A 1 188 ? -1.068 1.616 10.051 1.00 92.62 188 TYR A O 1
ATOM 1464 N N . PRO A 1 189 ? 0.823 0.403 9.878 1.00 91.44 189 PRO A N 1
ATOM 1465 C CA . PRO A 1 189 ? 1.801 -0.401 9.147 1.00 91.44 189 PRO A CA 1
ATOM 1466 C C . PRO A 1 189 ? 1.726 -1.909 9.394 1.00 91.44 189 PRO A C 1
ATOM 1468 O O . PRO A 1 189 ? 2.495 -2.604 8.754 1.00 91.44 189 PRO A O 1
ATOM 1471 N N . CYS A 1 190 ? 0.862 -2.417 10.284 1.00 89.81 190 CYS A N 1
ATOM 1472 C CA . CYS A 1 190 ? 0.869 -3.829 10.701 1.00 89.81 190 CYS A CA 1
ATOM 1473 C C . CYS A 1 190 ? 0.887 -4.795 9.511 1.00 89.81 190 CYS A C 1
ATOM 1475 O O . CYS A 1 190 ? 1.721 -5.699 9.469 1.00 89.81 190 CYS A O 1
ATOM 1477 N N . THR A 1 191 ? 0.033 -4.529 8.525 1.00 91.38 191 THR A N 1
ATOM 1478 C CA . THR A 1 191 ? 0.080 -5.165 7.212 1.00 91.38 191 THR A CA 1
ATOM 1479 C C . THR A 1 191 ? 0.672 -4.176 6.193 1.00 91.38 191 THR A C 1
ATOM 1481 O O . THR A 1 191 ? 0.271 -3.002 6.176 1.00 91.38 191 THR A O 1
ATOM 1484 N N . PRO A 1 192 ? 1.641 -4.595 5.350 1.00 92.75 192 PRO A N 1
ATOM 1485 C CA . PRO A 1 192 ? 2.232 -3.728 4.334 1.00 92.75 192 PRO A CA 1
ATOM 1486 C C . PRO A 1 192 ? 1.209 -3.365 3.254 1.00 92.75 192 PRO A C 1
ATOM 1488 O O . PRO A 1 192 ? 0.216 -4.060 3.041 1.00 92.75 192 PRO A O 1
ATOM 1491 N N . SER A 1 193 ? 1.483 -2.285 2.529 1.00 95.81 193 SER A N 1
ATOM 1492 C CA . SER A 1 193 ? 0.697 -1.920 1.352 1.00 95.81 193 SER A CA 1
ATOM 1493 C C . SER A 1 193 ? 0.897 -2.927 0.216 1.00 95.81 193 SER A C 1
ATOM 1495 O O . SER A 1 193 ? 2.002 -3.441 0.031 1.00 95.81 193 SER A O 1
ATOM 1497 N N . VAL A 1 194 ? -0.154 -3.146 -0.573 1.00 97.50 194 VAL A N 1
ATOM 1498 C CA . VAL A 1 194 ? -0.165 -4.036 -1.741 1.00 97.50 194 VAL A CA 1
ATOM 1499 C C . VAL A 1 194 ? 0.022 -3.218 -3.018 1.00 97.50 194 VAL A C 1
ATOM 1501 O O . VAL A 1 194 ? -0.671 -2.223 -3.234 1.00 97.50 194 VAL A O 1
ATOM 1504 N N . TYR A 1 195 ? 0.954 -3.645 -3.863 1.00 98.19 195 TYR A N 1
ATOM 1505 C CA . TYR A 1 195 ? 1.299 -3.029 -5.140 1.00 98.19 195 TYR A CA 1
ATOM 1506 C C . TYR A 1 195 ? 0.808 -3.900 -6.291 1.00 98.19 195 TYR A C 1
ATOM 1508 O O . TYR A 1 195 ? 1.150 -5.079 -6.366 1.00 98.19 195 TYR A O 1
ATOM 1516 N N . CYS A 1 196 ? 0.070 -3.293 -7.213 1.00 98.12 196 CYS A N 1
ATOM 1517 C CA . CYS A 1 196 ? -0.305 -3.885 -8.486 1.00 98.12 196 CYS A CA 1
ATOM 1518 C C . CYS A 1 196 ? 0.259 -3.021 -9.620 1.00 98.12 196 CYS A C 1
ATOM 1520 O O . CYS A 1 196 ? 0.143 -1.793 -9.589 1.00 98.12 196 CYS A O 1
ATOM 1522 N N . LEU A 1 197 ? 0.935 -3.650 -10.579 1.00 98.50 197 LEU A N 1
ATOM 1523 C CA . LEU A 1 197 ? 1.781 -2.980 -11.560 1.00 98.50 197 LEU A CA 1
ATOM 1524 C C . LEU A 1 197 ? 1.282 -3.202 -12.988 1.00 98.50 197 LEU A C 1
ATOM 1526 O O . LEU A 1 197 ? 0.984 -4.323 -13.406 1.00 98.50 197 LEU A O 1
ATOM 1530 N N . HIS A 1 198 ? 1.286 -2.123 -13.766 1.00 97.88 198 HIS A N 1
ATOM 1531 C CA . HIS A 1 198 ? 0.979 -2.142 -15.188 1.00 97.88 198 HIS A CA 1
ATOM 1532 C C . HIS A 1 198 ? 1.993 -1.292 -15.960 1.00 97.88 198 HIS A C 1
ATOM 1534 O O . HIS A 1 198 ? 2.011 -0.063 -15.874 1.00 97.88 198 HIS A O 1
ATOM 1540 N N . LEU A 1 199 ? 2.875 -1.954 -16.701 1.00 97.69 199 LEU A N 1
ATOM 1541 C CA . LEU A 1 199 ? 3.942 -1.336 -17.474 1.00 97.69 199 LEU A CA 1
ATOM 1542 C C . LEU A 1 199 ? 3.495 -1.119 -18.921 1.00 97.69 199 LEU A C 1
ATOM 1544 O O . LEU A 1 199 ? 3.187 -2.070 -19.634 1.00 97.69 199 LEU A O 1
ATOM 1548 N N . ASN A 1 200 ? 3.557 0.130 -19.369 1.00 96.44 200 ASN A N 1
ATOM 1549 C CA . ASN A 1 200 ? 3.425 0.513 -20.765 1.00 96.44 200 ASN A CA 1
ATOM 1550 C C . ASN A 1 200 ? 4.809 0.859 -21.330 1.00 96.44 200 ASN A C 1
ATOM 1552 O O . ASN A 1 200 ? 5.347 1.947 -21.102 1.00 96.44 200 ASN A O 1
ATOM 1556 N N . TRP A 1 201 ? 5.397 -0.116 -22.019 1.00 92.81 201 TRP A N 1
ATOM 1557 C CA . TRP A 1 201 ? 6.637 0.023 -22.775 1.00 92.81 201 TRP A CA 1
ATOM 1558 C C . TRP A 1 201 ? 6.780 -1.179 -23.712 1.00 92.81 201 TRP A C 1
ATOM 1560 O O . TRP A 1 201 ? 6.830 -2.319 -23.248 1.00 92.81 201 TRP A O 1
ATOM 1570 N N . ASN A 1 202 ? 6.848 -0.936 -25.026 1.00 89.25 202 ASN A N 1
ATOM 1571 C CA . ASN A 1 202 ? 6.780 -1.988 -26.051 1.00 89.25 202 ASN A CA 1
ATOM 1572 C C . ASN A 1 202 ? 5.555 -2.906 -25.865 1.00 89.25 202 ASN A C 1
ATOM 1574 O O . ASN A 1 202 ? 5.671 -4.133 -25.849 1.00 89.25 202 ASN A O 1
ATOM 1578 N N . GLY A 1 203 ? 4.386 -2.292 -25.669 1.00 92.00 203 GLY A N 1
ATOM 1579 C CA . GLY A 1 203 ? 3.129 -2.967 -25.351 1.00 92.00 203 GLY A CA 1
ATOM 1580 C C . GLY A 1 203 ? 2.733 -2.844 -23.879 1.00 92.00 203 GLY A C 1
ATOM 1581 O O . GLY A 1 203 ? 3.379 -2.141 -23.097 1.00 92.00 203 GLY A O 1
ATOM 1582 N N . GLU A 1 204 ? 1.648 -3.532 -23.527 1.00 95.00 204 GLU A N 1
ATOM 1583 C CA . GLU A 1 204 ? 1.044 -3.521 -22.194 1.00 95.00 204 GLU A CA 1
ATOM 1584 C C . GLU A 1 204 ? 1.393 -4.794 -21.422 1.00 95.00 204 GLU A C 1
ATOM 1586 O O . GLU A 1 204 ? 1.078 -5.916 -21.831 1.00 95.00 204 GLU A O 1
ATOM 1591 N N . HIS A 1 205 ? 2.053 -4.614 -20.281 1.00 96.44 205 HIS A N 1
ATOM 1592 C CA . HIS A 1 205 ? 2.589 -5.699 -19.470 1.00 96.44 205 HIS A CA 1
AT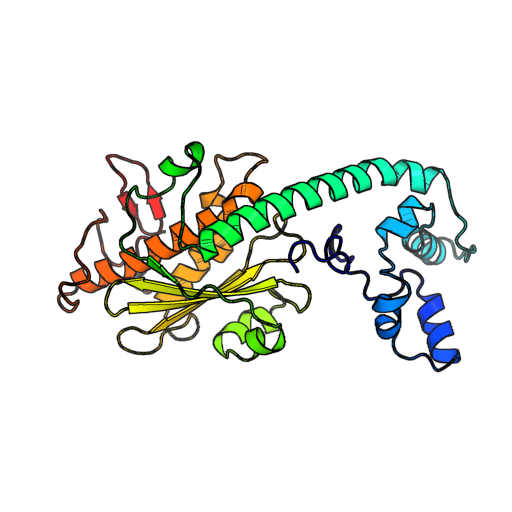OM 1593 C C . HIS A 1 205 ? 2.075 -5.593 -18.036 1.00 96.44 205 HIS A C 1
ATOM 1595 O O . HIS A 1 205 ? 2.214 -4.563 -17.385 1.00 96.44 205 HIS A O 1
ATOM 1601 N N . HIS A 1 206 ? 1.536 -6.684 -17.512 1.00 96.25 206 HIS A N 1
ATOM 1602 C CA . HIS A 1 206 ? 1.082 -6.824 -16.131 1.00 96.25 206 HIS A CA 1
ATOM 1603 C C . HIS A 1 206 ? 1.477 -8.206 -15.596 1.00 96.25 206 HIS A C 1
ATOM 1605 O O . HIS A 1 206 ? 1.912 -9.082 -16.346 1.00 96.25 206 HIS A O 1
ATOM 1611 N N . ALA A 1 207 ? 1.301 -8.458 -14.300 1.00 95.31 207 ALA A N 1
ATOM 1612 C CA . ALA A 1 207 ? 1.713 -9.725 -13.688 1.00 95.31 207 ALA A CA 1
ATOM 1613 C C . ALA A 1 207 ? 1.027 -10.984 -14.257 1.00 95.31 207 ALA A C 1
ATOM 1615 O O . ALA A 1 207 ? 1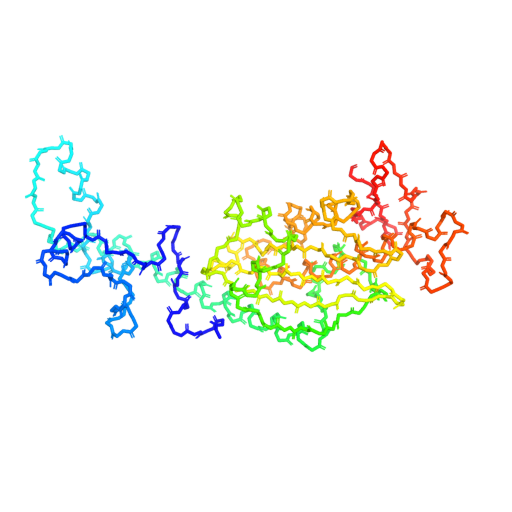.498 -12.099 -14.029 1.00 95.31 207 ALA A O 1
ATOM 1616 N N . GLY A 1 208 ? -0.068 -10.840 -15.008 1.00 93.25 208 GLY A N 1
ATOM 1617 C CA . GLY A 1 208 ? -0.758 -11.952 -15.666 1.00 93.25 208 GLY A CA 1
ATOM 1618 C C . GLY A 1 208 ? -0.106 -12.386 -16.981 1.00 93.25 208 GLY A C 1
ATOM 1619 O O . GLY A 1 208 ? -0.145 -13.570 -17.301 1.00 93.25 208 GLY A O 1
ATOM 1620 N N . ASN A 1 209 ? 0.529 -11.462 -17.709 1.00 94.06 209 ASN A N 1
ATOM 1621 C CA . ASN A 1 209 ? 1.107 -11.724 -19.031 1.00 94.06 209 ASN A CA 1
ATOM 1622 C C . ASN A 1 209 ? 2.643 -11.580 -19.084 1.00 94.06 209 ASN A C 1
ATOM 1624 O O . ASN A 1 209 ? 3.254 -11.998 -20.066 1.00 94.06 209 ASN A O 1
ATOM 1628 N N . ASN A 1 210 ? 3.279 -11.027 -18.044 1.00 94.50 210 ASN A N 1
ATOM 1629 C CA . ASN A 1 210 ? 4.716 -10.769 -18.018 1.00 94.50 210 ASN A CA 1
ATOM 1630 C C . ASN A 1 210 ? 5.337 -11.118 -16.653 1.00 94.50 210 ASN A C 1
ATOM 1632 O O . ASN A 1 210 ? 5.089 -10.459 -15.639 1.00 94.50 210 ASN A O 1
ATOM 1636 N N . ASP A 1 211 ? 6.210 -12.130 -16.645 1.00 93.75 211 ASP A N 1
ATOM 1637 C CA . ASP A 1 211 ? 6.910 -12.598 -15.440 1.00 93.75 211 ASP A CA 1
ATOM 1638 C C . ASP A 1 211 ? 7.802 -11.530 -14.800 1.00 93.75 211 ASP A C 1
ATOM 1640 O O . ASP A 1 211 ? 7.973 -11.519 -13.586 1.00 93.75 211 ASP A O 1
ATOM 1644 N N . ALA A 1 212 ? 8.349 -10.596 -15.581 1.00 93.50 212 ALA A N 1
ATOM 1645 C CA . ALA A 1 212 ? 9.190 -9.542 -15.032 1.00 93.50 212 ALA A CA 1
ATOM 1646 C C . ALA A 1 212 ? 8.378 -8.541 -14.203 1.00 93.50 212 ALA A C 1
ATOM 1648 O O . ALA A 1 212 ? 8.848 -8.094 -13.160 1.00 93.50 212 ALA A O 1
ATOM 1649 N N . VAL A 1 213 ? 7.153 -8.216 -14.633 1.00 96.00 213 VAL A N 1
ATOM 1650 C CA . VAL A 1 213 ? 6.243 -7.368 -13.848 1.00 96.00 213 VAL A CA 1
ATOM 1651 C C . VAL A 1 213 ? 5.819 -8.095 -12.573 1.00 96.00 213 VAL A C 1
ATOM 1653 O O . VAL A 1 213 ? 5.870 -7.510 -11.493 1.00 96.00 213 VAL A O 1
ATOM 1656 N N . ARG A 1 214 ? 5.516 -9.394 -12.674 1.00 96.00 214 ARG A N 1
ATOM 1657 C CA . ARG A 1 214 ? 5.221 -10.253 -11.518 1.00 96.00 214 ARG A CA 1
ATOM 1658 C C . ARG A 1 214 ? 6.383 -10.314 -10.520 1.00 96.00 214 ARG A C 1
ATOM 1660 O O . ARG A 1 214 ? 6.164 -10.268 -9.313 1.00 96.00 214 ARG A O 1
ATOM 1667 N N . ASP A 1 215 ? 7.620 -10.398 -11.004 1.00 95.88 215 ASP A N 1
ATOM 1668 C CA . ASP A 1 215 ? 8.810 -10.378 -10.152 1.00 95.88 215 ASP A CA 1
ATOM 1669 C C . ASP A 1 215 ? 8.982 -9.011 -9.459 1.00 95.88 215 ASP A C 1
ATOM 1671 O O . ASP A 1 215 ? 9.298 -8.979 -8.271 1.00 95.88 215 ASP A O 1
ATOM 1675 N N . MET A 1 216 ? 8.706 -7.888 -10.141 1.00 97.00 216 MET A N 1
ATOM 1676 C CA . MET A 1 216 ? 8.712 -6.554 -9.513 1.00 97.00 216 MET A CA 1
ATOM 1677 C C . MET A 1 216 ? 7.635 -6.409 -8.428 1.00 97.00 216 MET A C 1
ATOM 1679 O O . MET A 1 216 ? 7.922 -5.877 -7.356 1.00 97.00 216 MET A O 1
ATOM 1683 N N . GLU A 1 217 ? 6.420 -6.917 -8.661 1.00 97.38 217 GLU A N 1
ATOM 1684 C CA . GLU A 1 217 ? 5.370 -6.970 -7.633 1.00 97.38 217 GLU A CA 1
ATOM 1685 C C . GLU A 1 217 ? 5.818 -7.795 -6.423 1.00 97.38 217 GLU A C 1
ATOM 1687 O O . GLU A 1 217 ? 5.635 -7.375 -5.279 1.00 97.38 217 GLU A O 1
ATOM 1692 N N . ARG A 1 218 ? 6.471 -8.942 -6.655 1.00 96.31 218 ARG A N 1
ATOM 1693 C CA . ARG A 1 218 ? 6.982 -9.806 -5.581 1.00 96.31 218 ARG A CA 1
ATOM 1694 C C . ARG A 1 218 ? 8.008 -9.088 -4.702 1.00 96.31 218 ARG A C 1
ATOM 1696 O O . ARG A 1 218 ? 7.979 -9.249 -3.482 1.00 96.31 218 ARG A O 1
ATOM 1703 N N . GLU A 1 219 ? 8.881 -8.270 -5.289 1.00 96.25 219 GLU A N 1
ATOM 1704 C CA . GLU A 1 219 ? 9.832 -7.453 -4.526 1.00 96.25 219 GLU A CA 1
ATOM 1705 C C . GLU A 1 219 ? 9.136 -6.487 -3.551 1.00 96.25 219 GLU A C 1
ATOM 1707 O O . GLU A 1 219 ? 9.677 -6.248 -2.471 1.00 96.25 219 GLU A O 1
ATOM 1712 N N . MET A 1 220 ? 7.956 -5.952 -3.898 1.00 96.00 220 MET A N 1
ATOM 1713 C CA . MET A 1 220 ? 7.227 -4.999 -3.047 1.00 96.00 220 MET A CA 1
ATOM 1714 C C . MET A 1 220 ? 6.300 -5.690 -2.057 1.00 96.00 220 MET A C 1
ATOM 1716 O O . MET A 1 220 ? 6.188 -5.233 -0.923 1.00 96.00 220 MET A O 1
ATOM 1720 N N . ASN A 1 221 ? 5.626 -6.755 -2.487 1.00 96.50 221 ASN A N 1
ATOM 1721 C CA . ASN A 1 221 ? 4.537 -7.377 -1.734 1.00 96.50 221 ASN A CA 1
ATOM 1722 C C . ASN A 1 221 ? 5.028 -8.507 -0.825 1.00 96.50 221 ASN A C 1
ATOM 1724 O O . ASN A 1 221 ? 4.479 -8.712 0.252 1.00 96.50 221 ASN A O 1
ATOM 1728 N N . VAL A 1 222 ? 6.074 -9.234 -1.235 1.00 95.81 222 VAL A N 1
ATOM 1729 C CA . VAL A 1 222 ? 6.570 -10.416 -0.511 1.00 95.81 222 VAL A CA 1
ATOM 1730 C C . VAL A 1 222 ? 7.879 -10.109 0.209 1.00 95.81 222 VAL A C 1
ATOM 1732 O O . VAL A 1 222 ? 8.015 -10.398 1.394 1.00 95.81 222 VAL A O 1
ATOM 1735 N N . TYR A 1 223 ? 8.834 -9.468 -0.469 1.00 94.88 223 TYR A N 1
ATOM 1736 C CA . TYR A 1 223 ? 10.170 -9.207 0.089 1.00 94.88 223 TYR A CA 1
ATOM 1737 C C . TYR A 1 223 ? 10.304 -7.856 0.812 1.00 94.88 223 TYR A C 1
ATOM 1739 O O . TYR A 1 223 ? 11.416 -7.397 1.074 1.00 94.88 223 TYR A O 1
ATOM 1747 N N . TRP A 1 224 ? 9.186 -7.226 1.184 1.00 93.19 224 TRP A N 1
ATOM 1748 C CA . TRP A 1 224 ? 9.162 -5.896 1.804 1.00 93.19 224 TRP A CA 1
ATOM 1749 C C . TRP A 1 224 ? 9.962 -5.803 3.109 1.00 93.19 224 TRP A C 1
ATOM 1751 O O . TRP A 1 224 ? 10.531 -4.753 3.402 1.00 93.19 224 TRP A O 1
ATOM 1761 N N . MET A 1 225 ? 10.052 -6.890 3.884 1.00 92.25 225 MET A N 1
ATOM 1762 C CA . MET A 1 225 ? 10.795 -6.895 5.151 1.00 92.25 225 MET A CA 1
ATOM 1763 C C . MET A 1 225 ? 12.288 -6.607 4.943 1.00 92.25 225 MET A C 1
ATOM 1765 O O . MET A 1 225 ? 12.919 -5.983 5.794 1.00 92.25 225 MET A O 1
ATOM 1769 N N . GLU A 1 226 ? 12.862 -6.984 3.795 1.00 91.31 226 GLU A N 1
ATOM 1770 C CA . GLU A 1 226 ? 14.268 -6.698 3.478 1.00 91.31 226 GLU A CA 1
ATOM 1771 C C . GLU A 1 226 ? 14.550 -5.193 3.358 1.00 91.31 226 GLU A C 1
ATOM 1773 O O . GLU A 1 226 ? 15.686 -4.767 3.564 1.00 91.31 226 GLU A O 1
ATOM 1778 N N . LEU A 1 227 ? 13.523 -4.389 3.064 1.00 90.19 227 LEU A N 1
ATOM 1779 C CA . LEU A 1 227 ? 13.617 -2.934 2.902 1.00 90.19 227 LEU A CA 1
ATOM 1780 C C . LEU A 1 227 ? 13.720 -2.196 4.244 1.00 90.19 227 LEU A C 1
ATOM 1782 O O . LEU A 1 227 ? 14.091 -1.021 4.297 1.00 90.19 227 LEU A O 1
ATOM 1786 N N . VAL A 1 228 ? 13.363 -2.879 5.333 1.00 88.69 228 VAL A N 1
ATOM 1787 C CA . VAL A 1 228 ? 13.227 -2.291 6.670 1.00 88.69 228 VAL A CA 1
ATOM 1788 C C . VAL A 1 228 ? 13.879 -3.120 7.777 1.00 88.69 228 VAL A C 1
ATOM 1790 O O . VAL A 1 228 ? 13.760 -2.770 8.949 1.00 88.69 228 VAL A O 1
ATOM 1793 N N . LYS A 1 229 ? 14.598 -4.191 7.428 1.00 82.94 229 LYS A N 1
ATOM 1794 C CA . LYS A 1 229 ? 15.239 -5.118 8.375 1.00 82.94 229 LYS A CA 1
ATOM 1795 C C . LYS A 1 229 ? 16.131 -4.435 9.424 1.00 82.94 229 LYS A C 1
ATOM 1797 O O . LYS A 1 229 ? 16.180 -4.892 10.559 1.00 82.94 229 LYS A O 1
ATOM 1802 N N . ASP A 1 230 ? 16.758 -3.310 9.079 1.00 80.81 230 ASP A N 1
ATOM 1803 C CA . ASP A 1 230 ? 17.687 -2.592 9.962 1.00 80.81 230 ASP A CA 1
ATOM 1804 C C . ASP A 1 230 ? 16.982 -1.544 10.856 1.00 80.81 230 ASP A C 1
ATOM 1806 O O . ASP A 1 230 ? 17.628 -0.857 11.645 1.00 80.81 230 ASP A O 1
ATOM 1810 N N . LEU A 1 231 ? 15.652 -1.395 10.753 1.00 79.44 231 LEU A N 1
ATOM 1811 C CA . LEU A 1 231 ? 14.880 -0.351 11.447 1.00 79.44 231 LEU A CA 1
ATOM 1812 C C . LEU A 1 231 ? 14.233 -0.770 12.777 1.00 79.44 231 LEU A C 1
ATOM 1814 O O . LEU A 1 231 ? 13.608 0.067 13.440 1.00 79.44 231 LEU A O 1
ATOM 1818 N N . GLY A 1 232 ? 14.340 -2.036 13.183 1.00 79.69 232 GLY A N 1
ATOM 1819 C CA . GLY A 1 232 ? 13.772 -2.517 14.448 1.00 79.69 232 GLY A CA 1
ATOM 1820 C C . GLY A 1 232 ? 12.265 -2.254 14.548 1.00 79.69 232 GLY A C 1
ATOM 1821 O O . GLY A 1 232 ? 11.512 -2.728 13.716 1.00 79.69 232 GLY A O 1
ATOM 1822 N N . HIS A 1 233 ? 11.798 -1.489 15.541 1.00 73.62 233 HIS A N 1
ATOM 1823 C CA . HIS A 1 233 ? 10.365 -1.196 15.749 1.00 73.62 233 HIS A CA 1
ATOM 1824 C C . HIS A 1 233 ? 9.845 0.062 15.017 1.00 73.62 233 HIS A C 1
ATOM 1826 O O . HIS A 1 233 ? 8.678 0.424 15.167 1.00 73.62 233 HIS A O 1
ATOM 1832 N N . GLY A 1 234 ? 10.688 0.757 14.242 1.00 79.44 234 GLY A N 1
ATOM 1833 C CA . GLY A 1 234 ? 10.357 2.036 13.593 1.00 79.44 234 GLY A CA 1
ATOM 1834 C C . GLY A 1 234 ? 9.972 1.954 12.112 1.00 79.44 234 GLY A C 1
ATOM 1835 O O . GLY A 1 234 ? 9.745 2.990 11.484 1.00 79.44 234 GLY A O 1
ATOM 1836 N N . TRP A 1 235 ? 9.900 0.755 11.533 1.00 85.50 235 TRP A N 1
ATOM 1837 C CA . TRP A 1 235 ? 9.818 0.551 10.080 1.00 85.50 235 TRP A CA 1
ATOM 1838 C C . TRP A 1 235 ? 8.591 1.158 9.398 1.00 85.50 235 TRP A C 1
ATOM 1840 O O . TRP A 1 235 ? 8.694 1.657 8.279 1.00 85.50 235 TRP A O 1
ATOM 1850 N N . GLY A 1 236 ? 7.440 1.199 10.072 1.00 86.88 236 GLY A N 1
ATOM 1851 C CA . GLY A 1 236 ? 6.213 1.763 9.497 1.00 86.88 236 GLY A CA 1
ATOM 1852 C C . GLY A 1 236 ? 6.313 3.249 9.130 1.00 86.88 236 GLY A C 1
ATOM 1853 O O . GLY A 1 236 ? 5.524 3.749 8.323 1.00 86.88 236 GLY A O 1
ATOM 1854 N N . SER A 1 237 ? 7.297 3.957 9.696 1.00 90.00 237 SER A N 1
ATOM 1855 C CA . SER A 1 237 ? 7.520 5.382 9.442 1.00 90.00 237 SER A CA 1
ATOM 1856 C C . SER A 1 237 ? 8.134 5.697 8.075 1.00 90.00 237 SER A C 1
ATOM 1858 O O . SER A 1 237 ? 8.061 6.848 7.647 1.00 90.00 237 SER A O 1
ATOM 1860 N N . SER A 1 238 ? 8.699 4.700 7.389 1.00 92.19 238 SER A N 1
ATOM 1861 C CA . SER A 1 238 ? 9.354 4.874 6.087 1.00 92.19 238 SER A CA 1
ATOM 1862 C C . SER A 1 238 ? 9.098 3.741 5.091 1.00 92.19 238 SER A C 1
ATOM 1864 O O . SER A 1 238 ? 9.574 3.823 3.959 1.00 92.19 238 SER A O 1
ATOM 1866 N N . LEU A 1 239 ? 8.359 2.692 5.479 1.00 94.62 239 LEU A N 1
ATOM 1867 C CA . LEU A 1 239 ? 8.112 1.518 4.639 1.00 94.62 239 LEU A CA 1
ATOM 1868 C C . LEU A 1 239 ? 7.543 1.879 3.261 1.00 94.62 239 LEU A C 1
ATOM 1870 O O . LEU A 1 239 ? 8.028 1.353 2.263 1.00 94.62 239 LEU A O 1
ATOM 1874 N N . LEU A 1 240 ? 6.567 2.788 3.180 1.00 95.50 240 LEU A N 1
ATOM 1875 C CA . LEU A 1 240 ? 5.949 3.139 1.901 1.00 95.50 240 LEU A CA 1
ATOM 1876 C C . LEU A 1 240 ? 6.958 3.804 0.951 1.00 95.50 240 LEU A C 1
ATOM 1878 O O . LEU A 1 240 ? 7.030 3.466 -0.228 1.00 95.50 240 LEU A O 1
ATOM 1882 N N . VAL A 1 241 ? 7.789 4.707 1.478 1.00 94.75 241 VAL A N 1
ATOM 1883 C CA . VAL A 1 241 ? 8.854 5.370 0.705 1.00 94.75 241 VAL A CA 1
ATOM 1884 C C . VAL A 1 241 ? 9.949 4.374 0.316 1.00 94.75 241 VAL A C 1
ATOM 1886 O O . VAL A 1 241 ? 10.461 4.427 -0.801 1.00 94.75 241 VAL A O 1
ATOM 1889 N N . ALA A 1 242 ? 10.283 3.434 1.203 1.00 94.81 242 ALA A N 1
ATOM 1890 C CA . ALA A 1 242 ? 11.240 2.360 0.948 1.00 94.81 242 ALA A CA 1
ATOM 1891 C C . ALA A 1 242 ? 10.772 1.422 -0.176 1.00 94.81 242 ALA A C 1
ATOM 1893 O O . ALA A 1 242 ? 11.542 1.133 -1.093 1.00 94.81 242 ALA A O 1
ATOM 1894 N N . GLN A 1 243 ? 9.502 1.007 -0.156 1.00 95.75 243 GLN A N 1
ATOM 1895 C CA . GLN A 1 243 ? 8.886 0.242 -1.241 1.00 95.75 243 GLN A CA 1
ATOM 1896 C C . GLN A 1 243 ? 8.898 1.039 -2.551 1.00 95.75 243 GLN A C 1
ATOM 1898 O O . GLN A 1 243 ? 9.329 0.517 -3.574 1.00 95.75 243 GLN A O 1
ATOM 1903 N N . MET A 1 244 ? 8.544 2.328 -2.534 1.00 96.12 244 MET A N 1
ATOM 1904 C CA . MET A 1 244 ? 8.588 3.143 -3.752 1.00 96.12 244 MET A CA 1
ATOM 1905 C C . MET A 1 244 ? 10.010 3.271 -4.324 1.00 96.12 244 MET A C 1
ATOM 1907 O O . MET A 1 244 ? 10.220 3.076 -5.519 1.00 96.12 244 MET A O 1
ATOM 1911 N N . ASN A 1 245 ? 11.016 3.520 -3.480 1.00 95.00 245 ASN A N 1
ATOM 1912 C CA . ASN A 1 245 ? 12.412 3.595 -3.920 1.00 95.00 245 ASN A CA 1
ATOM 1913 C C . ASN A 1 245 ? 12.898 2.263 -4.522 1.00 95.00 245 ASN A C 1
ATOM 1915 O O . ASN A 1 245 ? 13.565 2.232 -5.564 1.00 95.00 245 ASN A O 1
ATOM 1919 N N . LYS A 1 246 ? 12.512 1.147 -3.892 1.00 95.62 246 LYS A N 1
ATOM 1920 C CA . LYS A 1 246 ? 12.779 -0.193 -4.412 1.00 95.62 246 LYS A CA 1
ATOM 1921 C C . LYS A 1 246 ? 12.117 -0.393 -5.774 1.00 95.62 246 LYS A C 1
ATOM 1923 O O . LYS A 1 246 ? 12.779 -0.896 -6.679 1.00 95.62 246 LYS A O 1
ATOM 1928 N N . LEU A 1 247 ? 10.856 0.002 -5.938 1.00 97.25 247 LEU A N 1
ATOM 1929 C CA . LEU A 1 247 ? 10.118 -0.128 -7.193 1.00 97.25 247 LEU A CA 1
ATOM 1930 C C . LEU A 1 247 ? 10.779 0.665 -8.324 1.00 97.25 247 LEU A C 1
ATOM 1932 O O . LEU A 1 247 ? 11.013 0.113 -9.397 1.00 97.25 247 LEU A O 1
ATOM 1936 N N . MET A 1 248 ? 11.158 1.918 -8.063 1.00 96.00 248 MET A N 1
ATOM 1937 C CA . MET A 1 248 ? 11.904 2.748 -9.015 1.00 96.00 248 MET A CA 1
ATOM 1938 C C . MET A 1 248 ? 13.222 2.080 -9.425 1.00 96.00 248 MET A C 1
ATOM 1940 O O . MET A 1 248 ? 13.546 1.995 -10.608 1.00 96.00 248 MET A O 1
ATOM 1944 N N . SER A 1 249 ? 13.949 1.510 -8.460 1.00 94.75 249 SER A N 1
ATOM 1945 C CA . SER A 1 249 ? 15.172 0.750 -8.737 1.00 94.75 249 SER A CA 1
ATOM 1946 C C . SER A 1 249 ? 14.914 -0.509 -9.572 1.00 94.75 249 SER A C 1
ATOM 1948 O O . SER A 1 249 ? 15.733 -0.855 -10.422 1.00 94.75 249 SER A O 1
ATOM 1950 N N . CYS A 1 250 ? 13.787 -1.194 -9.358 1.00 95.62 250 CYS A N 1
ATOM 1951 C CA . CYS A 1 250 ? 13.403 -2.367 -10.141 1.00 95.62 250 CYS A CA 1
ATOM 1952 C C . CYS A 1 250 ? 13.042 -2.001 -11.584 1.00 95.62 250 CYS A C 1
ATOM 1954 O O . CYS A 1 250 ? 13.475 -2.701 -12.501 1.00 95.62 250 CYS A O 1
ATOM 1956 N N . LEU A 1 251 ? 12.311 -0.901 -11.799 1.00 95.88 251 LEU A N 1
ATOM 1957 C CA . LEU A 1 251 ? 12.011 -0.402 -13.141 1.00 95.88 251 LEU A CA 1
ATOM 1958 C C . LEU A 1 251 ? 13.297 -0.018 -13.877 1.00 95.88 251 LEU A C 1
ATOM 1960 O O . LEU A 1 251 ? 13.502 -0.424 -15.020 1.00 95.88 251 LEU A O 1
ATOM 1964 N N . ASP A 1 252 ? 14.199 0.691 -13.202 1.00 93.81 252 ASP A N 1
ATOM 1965 C CA . ASP A 1 252 ? 15.474 1.068 -13.796 1.00 93.81 252 ASP A CA 1
ATOM 1966 C C . ASP A 1 252 ? 16.290 -0.164 -14.228 1.00 93.81 252 ASP A C 1
ATOM 1968 O O . ASP A 1 252 ? 16.753 -0.241 -15.365 1.00 93.81 252 ASP A O 1
ATOM 1972 N N . LEU A 1 253 ? 16.409 -1.173 -13.358 1.00 92.88 253 LEU A N 1
ATOM 1973 C CA . LEU A 1 253 ? 17.085 -2.435 -13.681 1.00 92.88 253 LEU A CA 1
ATOM 1974 C C . LEU A 1 253 ? 16.399 -3.199 -14.808 1.00 92.88 253 LEU A C 1
ATOM 1976 O O . LEU A 1 253 ? 17.070 -3.831 -15.622 1.00 92.88 253 LEU A O 1
ATOM 1980 N N . TYR A 1 254 ? 15.067 -3.171 -14.848 1.00 93.00 254 TYR A N 1
ATOM 1981 C CA . TYR A 1 254 ? 14.298 -3.810 -15.903 1.00 93.00 254 TYR A CA 1
ATOM 1982 C C . TYR A 1 254 ? 14.662 -3.241 -17.279 1.00 93.00 254 TYR A C 1
ATOM 1984 O O . TYR A 1 254 ? 14.920 -4.018 -18.205 1.00 93.00 254 TYR A O 1
ATOM 1992 N N . LEU A 1 255 ? 14.744 -1.913 -17.377 1.00 92.12 255 LEU A N 1
ATOM 1993 C CA . LEU A 1 255 ? 15.062 -1.188 -18.605 1.00 92.12 255 LEU A CA 1
ATOM 1994 C C . LEU A 1 255 ? 16.547 -1.326 -18.983 1.00 92.12 255 LEU A C 1
ATOM 1996 O O . LEU A 1 255 ? 16.865 -1.642 -20.129 1.00 92.12 255 LEU A O 1
ATOM 2000 N N . GLU A 1 256 ? 17.464 -1.216 -18.018 1.00 90.75 256 GLU A N 1
ATOM 2001 C CA . GLU A 1 256 ? 18.910 -1.406 -18.240 1.00 90.75 256 GLU A CA 1
ATOM 2002 C C . GLU A 1 256 ? 19.256 -2.838 -18.687 1.00 90.75 256 GLU A C 1
ATOM 2004 O O . GLU A 1 256 ? 20.108 -3.058 -19.557 1.00 90.75 256 GLU A O 1
ATOM 2009 N N . ALA A 1 257 ? 18.577 -3.840 -18.119 1.00 87.69 257 ALA A N 1
ATOM 2010 C CA . ALA A 1 257 ? 18.752 -5.237 -18.508 1.00 87.69 257 ALA A CA 1
ATOM 2011 C C . ALA A 1 257 ? 18.244 -5.504 -19.934 1.00 87.69 257 ALA A C 1
ATOM 2013 O O . ALA A 1 257 ? 18.841 -6.316 -20.643 1.00 87.69 257 ALA A O 1
ATOM 2014 N N . ALA A 1 258 ? 17.186 -4.811 -20.370 1.00 81.88 258 ALA A N 1
ATOM 2015 C CA . ALA A 1 258 ? 16.711 -4.864 -21.752 1.00 81.88 258 ALA A CA 1
ATOM 2016 C C . ALA A 1 258 ? 17.681 -4.167 -22.730 1.00 81.88 258 ALA A C 1
ATOM 2018 O O . ALA A 1 258 ? 17.836 -4.613 -23.865 1.00 81.88 258 ALA A O 1
ATOM 2019 N N . GLY A 1 259 ? 18.414 -3.138 -22.285 1.00 66.31 259 GLY A N 1
ATOM 2020 C CA . GLY A 1 259 ? 19.512 -2.519 -23.049 1.00 66.31 259 GLY A CA 1
ATOM 2021 C C . GLY A 1 259 ? 20.636 -3.473 -23.403 1.00 66.31 259 GLY A C 1
ATOM 2022 O O . GLY A 1 259 ? 21.160 -3.453 -24.516 1.00 66.31 259 GLY A O 1
ATOM 2023 N N . SER A 1 260 ? 20.935 -4.396 -22.496 1.00 59.50 260 SER A N 1
ATOM 2024 C CA . SER A 1 260 ? 22.014 -5.367 -22.678 1.00 59.50 260 SER A CA 1
ATOM 2025 C C . SER A 1 260 ? 21.719 -6.433 -23.746 1.00 59.50 260 SER A C 1
ATOM 2027 O O . SER A 1 260 ? 22.619 -7.191 -24.096 1.00 59.50 260 SER A O 1
ATOM 2029 N N . THR A 1 261 ? 20.489 -6.511 -24.276 1.00 60.78 261 THR A N 1
ATOM 2030 C CA . THR A 1 261 ? 20.134 -7.412 -25.389 1.00 60.78 261 THR A CA 1
ATOM 2031 C C . THR A 1 261 ? 20.238 -6.749 -26.769 1.00 60.78 261 THR A C 1
ATOM 2033 O O . THR A 1 261 ? 19.812 -7.350 -27.749 1.00 60.78 261 THR A O 1
ATOM 2036 N N . GLY A 1 262 ? 20.788 -5.529 -26.860 1.00 55.78 262 GLY A N 1
ATOM 2037 C CA . GLY A 1 262 ? 21.099 -4.847 -28.128 1.00 55.78 262 GLY A CA 1
ATOM 2038 C C . GLY A 1 262 ? 19.925 -4.134 -28.809 1.00 55.78 262 GLY A C 1
ATOM 2039 O O . GLY A 1 262 ? 20.077 -3.665 -29.930 1.00 55.78 262 GLY A O 1
ATOM 2040 N N . ILE A 1 263 ? 18.764 -4.057 -28.148 1.00 55.44 263 ILE A N 1
ATOM 2041 C CA . ILE A 1 263 ? 17.512 -3.523 -28.720 1.00 55.44 263 ILE A CA 1
ATOM 2042 C C . ILE A 1 263 ? 17.023 -2.271 -27.970 1.00 55.44 263 ILE A C 1
ATOM 2044 O O . ILE A 1 263 ? 16.114 -1.596 -28.447 1.00 55.44 263 ILE A O 1
ATOM 2048 N N . ALA A 1 264 ? 17.589 -1.917 -26.807 1.00 57.44 264 ALA A N 1
ATOM 2049 C CA . ALA A 1 264 ? 17.027 -0.795 -26.057 1.00 57.44 264 ALA A CA 1
ATOM 2050 C C . ALA A 1 264 ? 17.535 0.569 -26.547 1.00 57.44 264 ALA A C 1
ATOM 2052 O O . ALA A 1 264 ? 18.717 0.717 -26.868 1.00 57.44 264 ALA A O 1
ATOM 2053 N N . PRO A 1 265 ? 16.647 1.573 -26.565 1.00 66.31 265 PRO A N 1
ATOM 2054 C CA . PRO A 1 265 ? 17.000 2.938 -26.922 1.00 66.31 265 PRO A CA 1
ATOM 2055 C C . PRO A 1 265 ? 18.034 3.531 -25.949 1.00 66.31 265 PRO A C 1
ATOM 2057 O O . PRO A 1 265 ? 18.104 3.160 -24.775 1.00 66.31 265 PRO A O 1
ATOM 2060 N N . ALA A 1 266 ? 18.830 4.487 -26.443 1.00 70.12 266 ALA A N 1
ATOM 2061 C CA . ALA A 1 266 ? 19.912 5.144 -25.696 1.00 70.12 266 ALA A CA 1
ATOM 2062 C C . ALA A 1 266 ? 19.455 5.817 -24.382 1.00 70.12 266 ALA A C 1
ATOM 2064 O O . ALA A 1 266 ? 20.275 6.100 -23.514 1.00 70.12 266 ALA A O 1
ATOM 2065 N N . GLU A 1 267 ? 18.148 6.033 -24.216 1.00 80.25 267 GLU A N 1
ATOM 2066 C CA . GLU A 1 267 ? 17.519 6.543 -22.991 1.00 80.25 267 GLU A CA 1
ATOM 2067 C C . GLU A 1 267 ? 17.666 5.613 -21.767 1.00 80.25 267 GLU A C 1
ATOM 2069 O O . GLU A 1 267 ? 17.503 6.060 -20.630 1.00 80.25 267 GLU A O 1
ATOM 2074 N N . PHE A 1 268 ? 18.012 4.334 -21.963 1.00 85.31 268 PHE A N 1
ATOM 2075 C CA . PHE A 1 268 ? 18.202 3.359 -20.880 1.00 85.31 268 PHE A CA 1
ATOM 2076 C C . PHE A 1 268 ? 19.668 2.961 -20.708 1.00 85.31 268 PHE A C 1
ATOM 2078 O O . PHE A 1 268 ? 20.018 1.778 -20.702 1.00 85.31 268 PHE A O 1
ATOM 2085 N N . SER A 1 269 ? 20.538 3.963 -20.561 1.00 80.06 269 SER A N 1
ATOM 2086 C CA . SER A 1 269 ? 21.951 3.759 -20.241 1.00 80.06 269 SER A CA 1
ATOM 2087 C C . SER A 1 269 ? 22.122 2.908 -18.981 1.00 80.06 269 SER A C 1
ATOM 2089 O O . SER A 1 269 ? 21.417 3.057 -17.978 1.00 80.06 269 SER A O 1
ATOM 2091 N N . ARG A 1 270 ? 23.090 1.993 -19.045 1.00 82.88 270 ARG A N 1
ATOM 2092 C CA . ARG A 1 270 ? 23.432 1.121 -17.929 1.00 82.88 270 ARG A CA 1
ATOM 2093 C C . ARG A 1 270 ? 24.224 1.901 -16.885 1.00 82.88 270 ARG A C 1
ATOM 2095 O O . ARG A 1 270 ? 25.359 2.291 -17.138 1.00 82.88 270 ARG A O 1
ATOM 2102 N N . GLU A 1 271 ? 23.635 2.066 -15.709 1.00 83.56 271 GLU A N 1
ATOM 2103 C CA . GLU A 1 271 ? 24.239 2.778 -14.576 1.00 83.56 271 GLU A CA 1
ATOM 2104 C C . GLU A 1 271 ? 24.523 1.827 -13.408 1.00 83.56 271 GLU A C 1
ATOM 2106 O O . GLU A 1 271 ? 25.421 2.074 -12.603 1.00 83.56 271 GLU A O 1
ATOM 2111 N N . ARG A 1 272 ? 23.781 0.713 -13.318 1.00 86.88 272 ARG A N 1
ATOM 2112 C CA . ARG A 1 272 ? 23.868 -0.241 -12.210 1.00 86.88 272 ARG A CA 1
ATOM 2113 C C . ARG A 1 272 ? 24.764 -1.435 -12.523 1.00 86.88 272 ARG A C 1
ATOM 2115 O O . ARG A 1 272 ? 24.808 -1.970 -13.637 1.00 86.88 272 ARG A O 1
ATOM 2122 N N . ILE A 1 273 ? 25.441 -1.910 -11.479 1.00 87.31 273 ILE A N 1
ATOM 2123 C CA . ILE A 1 273 ? 26.342 -3.060 -11.545 1.00 87.31 273 ILE A CA 1
ATOM 2124 C C . ILE A 1 273 ? 25.546 -4.348 -11.300 1.00 87.31 273 ILE A C 1
ATOM 2126 O O . ILE A 1 273 ? 24.964 -4.538 -10.237 1.00 87.31 273 ILE A O 1
ATOM 2130 N N . PHE A 1 274 ? 25.549 -5.252 -12.279 1.00 89.25 274 PHE A N 1
ATOM 2131 C CA . PHE A 1 274 ? 25.023 -6.621 -12.181 1.00 89.25 274 PHE A CA 1
ATOM 2132 C C . PHE A 1 274 ? 25.773 -7.535 -13.157 1.00 89.25 274 PHE A C 1
ATOM 2134 O O . PHE A 1 274 ? 26.156 -7.106 -14.237 1.00 89.25 274 PHE A O 1
ATOM 2141 N N . PHE A 1 275 ? 25.996 -8.806 -12.831 1.00 85.62 275 PHE A N 1
ATOM 2142 C CA . PHE A 1 275 ? 26.829 -9.664 -13.694 1.00 85.62 275 PHE A CA 1
ATOM 2143 C C . PHE A 1 275 ? 26.102 -10.179 -14.937 1.00 85.62 275 PHE A C 1
ATOM 2145 O O . PHE A 1 275 ? 26.673 -10.224 -16.023 1.00 85.62 275 PHE A O 1
ATOM 2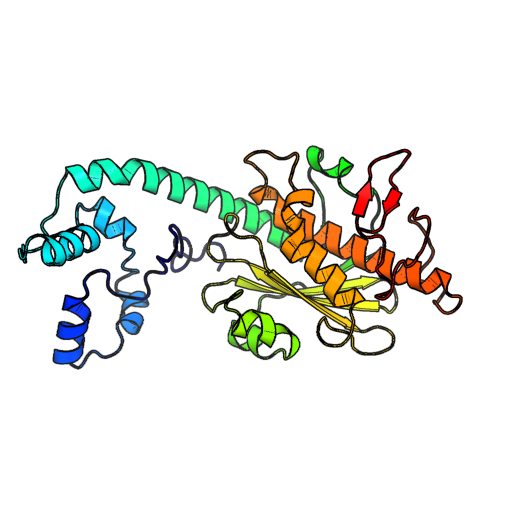152 N N . LYS A 1 276 ? 24.835 -10.576 -14.784 1.00 86.31 276 LYS A N 1
ATOM 2153 C CA . LYS A 1 276 ? 23.997 -11.094 -15.872 1.00 86.31 276 LYS A CA 1
ATOM 2154 C C . LYS A 1 276 ? 22.670 -10.337 -15.888 1.00 86.31 276 LYS A C 1
ATOM 2156 O O . LYS A 1 276 ? 22.086 -10.194 -14.815 1.00 86.31 276 LYS A O 1
ATOM 2161 N N . PRO A 1 277 ? 22.175 -9.881 -17.053 1.00 86.00 277 PRO A N 1
ATOM 2162 C CA . PRO A 1 277 ? 20.902 -9.162 -17.134 1.00 86.00 277 PRO A CA 1
ATOM 2163 C C . PRO A 1 277 ? 19.708 -1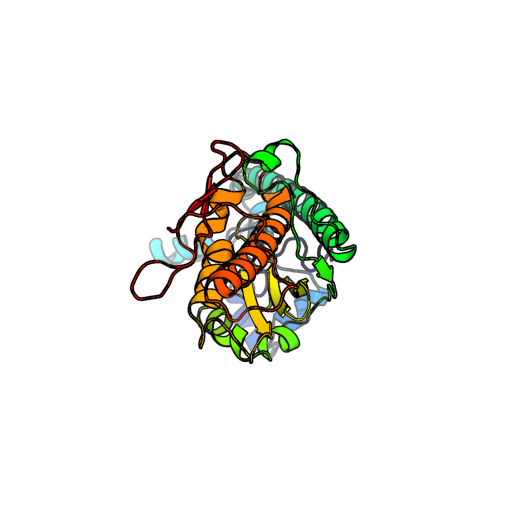0.061 -16.790 1.00 86.00 277 PRO A C 1
ATOM 2165 O O . PRO A 1 277 ? 18.737 -9.599 -16.200 1.00 86.00 277 PRO A O 1
ATOM 2168 N N . VAL A 1 278 ? 19.791 -11.356 -17.115 1.00 89.38 278 VAL A N 1
ATOM 2169 C CA . VAL A 1 278 ? 18.756 -12.356 -16.829 1.00 89.38 278 VAL A CA 1
ATOM 2170 C C . VAL A 1 278 ? 19.378 -13.702 -16.440 1.00 89.38 278 VAL A C 1
ATOM 2172 O O . VAL A 1 278 ? 20.485 -14.025 -16.881 1.00 89.38 278 VAL A O 1
ATOM 2175 N N . ARG A 1 279 ? 18.673 -14.504 -15.632 1.00 88.00 279 ARG A N 1
ATOM 2176 C CA . ARG A 1 279 ? 19.069 -15.875 -15.258 1.00 88.00 279 ARG A CA 1
ATOM 2177 C C . ARG A 1 279 ? 17.861 -16.816 -15.202 1.00 88.00 279 ARG A C 1
ATOM 2179 O O . ARG A 1 279 ? 16.766 -16.405 -14.838 1.00 88.00 279 ARG A O 1
ATOM 2186 N N . GLY A 1 280 ? 18.093 -18.097 -15.493 1.00 86.81 280 GLY A N 1
ATOM 2187 C CA . GLY A 1 280 ? 17.103 -19.165 -15.323 1.00 86.81 280 GLY A CA 1
ATOM 2188 C C . GLY A 1 280 ? 16.032 -19.196 -16.416 1.00 86.81 280 GLY A C 1
ATOM 2189 O O . GLY A 1 280 ? 16.035 -18.373 -17.331 1.00 86.81 280 GLY A O 1
ATOM 2190 N N . ARG A 1 281 ? 15.113 -20.165 -16.310 1.00 85.50 281 ARG A N 1
ATOM 2191 C CA . ARG A 1 281 ? 14.054 -20.408 -17.306 1.00 85.50 281 ARG A CA 1
ATOM 2192 C C . ARG A 1 281 ? 13.121 -19.208 -17.475 1.00 85.50 281 ARG A C 1
ATOM 2194 O O . ARG A 1 281 ? 12.797 -18.853 -18.601 1.00 85.50 281 ARG A O 1
ATOM 2201 N N . ASN A 1 282 ? 12.781 -18.543 -16.374 1.00 84.81 282 ASN A N 1
ATOM 2202 C CA . ASN A 1 282 ? 11.883 -17.383 -16.373 1.00 84.81 282 ASN A CA 1
ATOM 2203 C C . ASN A 1 282 ? 12.612 -16.071 -16.705 1.00 84.81 282 ASN A C 1
ATOM 2205 O O . ASN A 1 282 ? 12.020 -14.999 -16.645 1.00 84.81 282 ASN A O 1
ATOM 2209 N N . ARG A 1 283 ? 13.911 -16.134 -17.047 1.00 87.12 283 ARG A N 1
ATOM 2210 C CA . ARG A 1 283 ? 14.743 -14.962 -17.357 1.00 87.12 283 ARG A CA 1
ATOM 2211 C C . ARG A 1 283 ? 14.672 -13.892 -16.251 1.00 87.12 283 ARG A C 1
ATOM 2213 O O . ARG A 1 283 ? 14.600 -12.697 -16.542 1.00 87.12 283 ARG A O 1
ATOM 2220 N N . CYS A 1 284 ? 14.724 -14.325 -14.990 1.00 88.81 284 CYS A N 1
ATOM 2221 C CA . CYS A 1 284 ? 14.616 -13.459 -13.816 1.00 88.81 284 CYS A CA 1
ATOM 2222 C C . CYS A 1 284 ? 15.746 -12.425 -13.785 1.00 88.81 284 CYS A C 1
ATOM 2224 O O . CYS A 1 284 ? 16.907 -12.728 -14.093 1.00 88.81 284 CYS A O 1
ATOM 2226 N N . ARG A 1 285 ? 15.396 -11.200 -13.393 1.00 92.00 285 ARG A N 1
ATOM 2227 C CA . ARG A 1 285 ? 16.302 -10.046 -13.343 1.00 92.00 285 ARG A CA 1
ATOM 2228 C C . ARG A 1 285 ? 16.937 -9.877 -11.960 1.00 92.00 285 ARG A C 1
ATOM 2230 O O . ARG A 1 285 ? 16.411 -10.385 -10.970 1.00 92.00 285 ARG A O 1
ATOM 2237 N N . PRO A 1 286 ? 18.090 -9.195 -11.874 1.00 92.69 286 PRO A N 1
ATOM 2238 C CA . PRO A 1 286 ? 18.809 -9.046 -10.620 1.00 92.69 286 PRO A CA 1
ATOM 2239 C C . PRO A 1 286 ? 18.214 -7.927 -9.757 1.00 92.69 286 PRO A C 1
ATOM 2241 O O . PRO A 1 286 ? 18.735 -6.823 -9.738 1.00 92.69 286 PRO A O 1
ATOM 2244 N N . TYR A 1 287 ? 17.113 -8.176 -9.048 1.00 93.94 287 TYR A N 1
ATOM 2245 C CA . TYR A 1 287 ? 16.491 -7.142 -8.209 1.00 93.94 287 TYR A CA 1
ATOM 2246 C C . TYR A 1 287 ? 17.075 -7.034 -6.797 1.00 93.94 287 TYR A C 1
ATOM 2248 O O . TYR A 1 287 ? 16.857 -6.023 -6.126 1.00 93.94 287 TYR A O 1
ATOM 2256 N N . LYS A 1 288 ? 17.837 -8.022 -6.318 1.00 92.38 288 LYS A N 1
ATOM 2257 C CA . LYS A 1 288 ? 18.391 -8.006 -4.958 1.00 92.38 288 LYS A CA 1
ATOM 2258 C C . LYS A 1 288 ? 19.615 -7.095 -4.890 1.00 92.38 288 LYS A C 1
ATOM 2260 O O . LYS A 1 288 ? 20.584 -7.321 -5.605 1.00 92.38 288 LYS A O 1
ATOM 2265 N N . PHE A 1 289 ? 19.578 -6.090 -4.017 1.00 91.25 289 PHE A N 1
ATOM 2266 C CA . PHE A 1 289 ? 20.700 -5.177 -3.800 1.00 91.25 289 PHE A CA 1
ATOM 2267 C C . PHE A 1 289 ? 21.623 -5.697 -2.697 1.00 91.25 289 PHE A C 1
ATOM 2269 O O . PHE A 1 289 ? 21.164 -6.102 -1.628 1.00 91.25 289 PHE A O 1
ATOM 2276 N N . LEU A 1 290 ? 22.928 -5.661 -2.955 1.00 88.81 290 LEU A N 1
ATOM 2277 C CA . LEU A 1 290 ? 23.978 -5.983 -2.000 1.00 88.81 290 LEU A CA 1
ATOM 2278 C C . LEU A 1 290 ? 24.918 -4.789 -1.873 1.00 88.81 290 LEU A C 1
ATOM 2280 O O . LEU A 1 290 ? 25.562 -4.390 -2.843 1.00 88.81 290 LEU A O 1
ATOM 2284 N N . HIS A 1 291 ? 25.046 -4.260 -0.659 1.00 83.06 291 HIS A N 1
ATOM 2285 C CA . HIS A 1 291 ? 25.945 -3.152 -0.348 1.00 83.06 291 HIS A CA 1
ATOM 2286 C C . HIS A 1 291 ? 27.398 -3.639 -0.184 1.00 83.06 291 HIS A C 1
ATOM 2288 O O . HIS A 1 291 ? 28.000 -3.547 0.884 1.00 83.06 291 HIS A O 1
ATOM 2294 N N . VAL A 1 292 ? 27.955 -4.213 -1.251 1.00 80.75 292 VAL A N 1
ATOM 2295 C CA . VAL A 1 292 ? 29.355 -4.648 -1.347 1.00 80.75 292 VAL A CA 1
ATOM 2296 C C . VAL A 1 292 ? 30.014 -3.853 -2.473 1.00 80.75 292 VAL A C 1
ATOM 2298 O O . VAL A 1 292 ? 29.439 -3.739 -3.553 1.00 80.75 292 VAL A O 1
ATOM 2301 N N . SER A 1 293 ? 31.193 -3.279 -2.216 1.00 67.06 293 SER A N 1
ATOM 2302 C CA . SER A 1 293 ? 32.047 -2.616 -3.221 1.00 67.06 293 SER A CA 1
ATOM 2303 C C . SER A 1 293 ? 31.331 -1.599 -4.129 1.00 67.06 293 SER A C 1
ATOM 2305 O O . SER A 1 293 ? 31.501 -1.621 -5.344 1.00 67.06 293 SER A O 1
ATOM 2307 N N . GLY A 1 294 ? 30.512 -0.713 -3.549 1.00 70.25 294 GLY A N 1
ATOM 2308 C CA . GLY A 1 294 ? 29.780 0.328 -4.291 1.00 70.25 294 GLY A CA 1
ATOM 2309 C C . GLY A 1 294 ? 28.349 -0.039 -4.704 1.00 70.25 294 GLY A C 1
ATOM 2310 O O . GLY A 1 294 ? 27.646 0.814 -5.239 1.00 70.25 294 GLY A O 1
ATOM 2311 N N . GLY A 1 295 ? 27.891 -1.258 -4.394 1.00 85.56 295 GLY A N 1
ATOM 2312 C CA . GLY A 1 295 ? 26.512 -1.697 -4.607 1.00 85.56 295 GLY A CA 1
ATOM 2313 C C . GLY A 1 295 ? 26.360 -2.566 -5.854 1.00 85.56 295 GLY A C 1
ATOM 2314 O O . GLY A 1 295 ? 26.543 -2.099 -6.976 1.00 85.56 295 GLY A O 1
ATOM 2315 N N . ILE A 1 296 ? 26.000 -3.836 -5.663 1.00 90.44 296 ILE A N 1
ATOM 2316 C CA . ILE A 1 296 ? 25.827 -4.814 -6.744 1.00 90.44 296 ILE A CA 1
ATOM 2317 C C . ILE A 1 296 ? 24.418 -5.391 -6.687 1.00 90.44 296 ILE A C 1
ATOM 2319 O O . ILE A 1 296 ? 23.888 -5.686 -5.616 1.00 90.44 296 ILE A O 1
ATOM 2323 N N . PHE A 1 297 ? 23.833 -5.590 -7.860 1.00 91.94 297 PHE A N 1
ATOM 2324 C CA . PHE A 1 297 ? 22.551 -6.244 -8.033 1.00 91.94 297 PHE A CA 1
ATOM 2325 C C . PHE A 1 297 ? 22.720 -7.708 -8.442 1.00 91.94 297 PHE A C 1
ATOM 2327 O O . PHE A 1 297 ? 23.450 -8.038 -9.384 1.00 91.94 297 PHE A O 1
ATOM 2334 N N . THR A 1 298 ? 22.021 -8.597 -7.740 1.00 91.94 298 THR A N 1
ATOM 2335 C CA . THR A 1 298 ? 22.040 -10.043 -7.974 1.00 91.94 298 THR A CA 1
ATOM 2336 C C . THR A 1 298 ? 20.633 -10.600 -8.156 1.00 91.94 298 THR A C 1
ATOM 2338 O O . THR A 1 298 ? 19.637 -10.010 -7.731 1.00 91.94 298 THR A O 1
ATOM 2341 N N . GLN A 1 299 ? 20.533 -11.739 -8.842 1.00 89.38 299 GLN A N 1
ATOM 2342 C CA . GLN A 1 299 ? 19.292 -12.509 -8.888 1.00 89.38 299 GLN A CA 1
ATOM 2343 C C . GLN A 1 299 ? 19.008 -13.147 -7.531 1.00 89.38 299 GLN A C 1
ATOM 2345 O O . GLN A 1 299 ? 19.932 -13.418 -6.758 1.00 89.38 299 GLN A O 1
ATOM 2350 N N . ARG A 1 300 ? 17.723 -13.388 -7.276 1.00 83.88 300 ARG A N 1
ATOM 2351 C CA . ARG A 1 300 ? 17.294 -14.278 -6.201 1.00 83.88 300 ARG A CA 1
ATOM 2352 C C . ARG A 1 300 ? 17.534 -15.735 -6.577 1.00 83.88 300 ARG A C 1
ATOM 2354 O O . ARG A 1 300 ? 17.495 -16.046 -7.792 1.00 83.88 300 ARG A O 1
#